Protein 3K6F (pdb70)

B-factor: mean 22.14, std 9.91, range [8.8, 77.38]

Secondary structure (DSSP, 8-state):
--EE---EEEETTPPSSS-EEEEE-EETTPPTT-EEEEEEBTTTBSSTTSEEE-TTT-EEEE-S---TTT-SEEEEEEEEE-TT--EEEEEEEEEEEEE-/---B-PPEEEETT--SS--EEEEE-B-TTPPTT-EEEEEEBTTTBSSTTSEEE-TTT-EEEE-S---TTT-SEEEEEEEEE-TTS-B-S--EEEEEEEE-

Foldseek 3Di:
DAKDADAWEAEAFDDDDDWDWTGFIDTVVDDPQKFKDKDFDCDCHPVHPQKGAGRPTRTITGHDGHDCVVPFKTWMFMFIDGPVRHTDHDRDTHMYGHHD/DAKDWDAWEAEAPDDDDDWDFTTFIDDPPDDVQKFKFKFDDCDCHPVHPQWGAGGPGRTITGGDGHDCVVPFKDWIWMFIAHNVRHTDGDRDIHMYGHDD

Sequence (200 aa):
SGIVVSPILIPENQRQPFPRDVGKVVDSDRPEGSKFRLTGKGVDQDPKGTFRINENTGSVSVTRTLDRETIATYQLYVETTDASGKTLEGPVPLEVIVIDSGIVVSPILIPENQRQPFPRDVGKVVDSDRPEGSKFRLTGKGVDQDPKGTFRINENTGSVSVTRTLDRETIATYQLYVETTDASGKTLEGPVPLEVIVID

Radius of gyration: 16.99 Å; Cα contacts (8 Å, |Δi|>4): 483; chains: 2; bounding box: 33×42×38 Å

CATH classification: 2.60.40.60

GO terms:
  GO:0005886 plasma membrane (C, IDA)
  GO:0009897 external side of plasma membrane (C, IDA)
  GO:0005515 protein binding (F, IPI)
  GO:0042802 identical protein binding (F, IPI)
  GO:0055100 adiponectin binding (F, IDA)
  GO:0005737 cytoplasm (C, EXP)
  GO:0005886 plasma membrane (C, EXP)

InterPro domains:
  IPR002126 Cadherin-like [PF00028] (145-235)
  IPR002126 Cadherin-like [PF00028] (252-353)
  IPR002126 Cadherin-like [PF00028] (368-469)
  IPR002126 Cadherin-like [PF00028] (487-575)
  IPR002126 Cadherin-like [PF00028] (589-680)
  IPR002126 Cadherin-like [PR00205] (186-205)
  IPR002126 Cadherin-like [PR00205] (245-274)
  IPR002126 Cadherin-like [PR00205] (326-338)
  IPR002126 Cadherin-like [PR00205] (342-361)
  IPR002126 Cadherin-like [PR00205] (361-374)
  IPR002126 Cadherin-like [PR00205] (420-446)
  IPR002126 Cadherin-like [PR00205] (567-584)
  IPR002126 Cadherin-like [PS50268] (147-245)
  IPR002126 Cadherin-like [PS50268] (246-363)
  IPR002126 Cadherin-like [PS50268] (364-477)
  IPR002126 Cadherin-like [PS50268] (478-585)
  IPR002126 Cadherin-like [PS50268] (584-695)
  IPR002126 Cadherin-like [SM00112] (160-243)
  IPR002126 Cadherin-like [SM00112] (267-361)
  IPR002126 Cadherin-like [SM00112] (383-476)

Organism: Mus musculus (NCBI:txid10090)

Nearest PDB structures (foldseek):
  3k6f-assembly2_B  TM=1.010E+00  e=7.323E-19  Mus musculus
  3k5r-assembly2_B  TM=9.811E-01  e=6.927E-16  Mus musculus
  3k6i-assembly1_A  TM=9.683E-01  e=6.551E-13  Gallus gallus
  3k5s-assembly1_B  TM=9.746E-01  e=5.871E-13  Gallus gallus
  3k6d-assembly1_A  TM=9.762E-01  e=3.999E-12  Xenopus laevis

Solvent-accessible surface area: 10338 Å² total; per-residue (Å²): 104,16,29,84,52,75,87,7,110,1,75,39,98,24,196,144,89,38,31,95,108,31,23,119,1,78,10,39,121,81,54,156,23,4,37,8,78,12,34,4,103,0,10,45,103,114,39,115,22,0,2,34,12,30,18,24,63,0,19,0,8,0,26,93,69,8,63,87,142,108,55,36,74,4,67,0,80,0,13,0,0,43,61,99,21,129,54,72,43,35,83,46,66,1,61,0,60,0,74,133,104,21,29,96,30,89,85,4,103,1,72,45,89,28,172,43,88,30,68,71,115,30,22,114,1,64,9,91,93,67,69,182,42,6,69,6,115,12,22,6,72,0,26,71,106,92,32,95,11,0,3,29,7,12,40,34,40,0,27,1,3,0,5,64,68,8,59,84,154,107,54,40,74,4,70,0,77,0,5,1,6,39,94,98,47,130,57,77,68,37,73,57,64,1,63,0,58,0,72,132

Structure (mmCIF, N/CA/C/O backbone):
data_3K6F
#
_entry.id   3K6F
#
_cell.length_a   50.355
_cell.length_b   50.355
_cell.length_c   122.460
_cell.angle_alpha   90.000
_cell.angle_beta   90.000
_cell.angle_gamma   120.000
#
_symmetry.space_group_name_H-M   'P 62'
#
loop_
_entity.id
_entity.type
_entity.pdbx_description
1 polymer T-cadherin
2 water water
#
loop_
_atom_site.group_PDB
_atom_site.id
_atom_site.type_symbol
_atom_site.label_atom_id
_atom_site.label_alt_id
_atom_site.label_comp_id
_atom_site.label_asym_id
_atom_site.label_entity_id
_atom_site.label_seq_id
_atom_site.pdbx_PDB_ins_code
_atom_site.Cartn_x
_atom_site.Cartn_y
_atom_site.Cartn_z
_atom_site.occupancy
_atom_site.B_iso_or_equiv
_atom_site.auth_seq_id
_atom_site.auth_comp_id
_atom_site.auth_asym_id
_atom_site.auth_atom_id
_atom_site.pdbx_PDB_model_num
ATOM 1 N N . SER A 1 1 ? 2.671 -34.834 -17.808 1.00 49.56 0 SER A N 1
ATOM 2 C CA . SER A 1 1 ? 1.432 -34.703 -18.569 1.00 44.59 0 SER A CA 1
ATOM 3 C C . SER A 1 1 ? 0.840 -33.293 -18.517 1.00 40.55 0 SER A C 1
ATOM 4 O O . SER A 1 1 ? -0.130 -32.996 -19.214 1.00 39.37 0 SER A O 1
ATOM 7 N N . GLY A 1 2 ? 1.393 -32.448 -17.653 1.00 28.63 1 GLY A N 1
ATOM 8 C CA . GLY A 1 2 ? 1.261 -31.016 -17.832 1.00 25.32 1 GLY A CA 1
ATOM 9 C C . GLY A 1 2 ? 0.134 -30.252 -17.171 1.00 20.19 1 GLY A C 1
ATOM 10 O O . GLY A 1 2 ? -0.852 -30.805 -16.676 1.00 19.11 1 GLY A O 1
ATOM 11 N N . ILE A 1 3 ? 0.293 -28.940 -17.187 1.00 12.50 2 ILE A N 1
ATOM 12 C CA . ILE A 1 3 ? -0.612 -28.056 -16.481 1.00 13.72 2 ILE A CA 1
ATOM 13 C C . ILE A 1 3 ? -1.839 -27.815 -17.322 1.00 17.43 2 ILE A C 1
ATOM 14 O O . ILE A 1 3 ? -1.729 -27.565 -18.520 1.00 17.21 2 ILE A O 1
ATOM 19 N N . VAL A 1 4 ? -3.006 -27.907 -16.696 1.00 15.59 3 VAL A N 1
ATOM 20 C CA . VAL A 1 4 ? -4.252 -27.626 -17.381 1.00 20.01 3 VAL A CA 1
ATOM 21 C C . VAL A 1 4 ? -4.881 -26.419 -16.720 1.00 17.94 3 VAL A C 1
ATOM 22 O O . VAL A 1 4 ? -5.070 -26.402 -15.493 1.00 14.61 3 VAL A O 1
ATOM 26 N N . VAL A 1 5 ? -5.216 -25.415 -17.523 1.00 15.13 4 VAL A N 1
ATOM 27 C CA . VAL A 1 5 ? -5.873 -24.233 -16.987 1.00 12.37 4 VAL A CA 1
ATOM 28 C C . VAL A 1 5 ? -7.133 -23.911 -17.776 1.00 15.92 4 VAL A C 1
ATOM 29 O O . VAL A 1 5 ? -7.254 -24.289 -18.934 1.00 14.80 4 VAL A O 1
ATOM 33 N N . SER A 1 6 ? -8.080 -23.247 -17.121 1.00 10.19 5 SER A N 1
ATOM 34 C CA . SER A 1 6 ? -9.245 -22.684 -17.789 1.00 12.05 5 SER A CA 1
ATOM 35 C C . SER A 1 6 ? -9.334 -21.236 -17.323 1.00 12.84 5 SER A C 1
ATOM 36 O O . SER A 1 6 ? -8.924 -20.932 -16.190 1.00 15.77 5 SER A O 1
ATOM 39 N N . PRO A 1 7 ? -9.848 -20.324 -18.173 1.00 14.44 6 PRO A N 1
ATOM 40 C CA . PRO A 1 7 ? -9.900 -18.915 -17.771 1.00 9.52 6 PRO A CA 1
ATOM 41 C C . PRO A 1 7 ? -10.723 -18.695 -16.497 1.00 10.96 6 PRO A C 1
ATOM 42 O O . PRO A 1 7 ? -11.720 -19.391 -16.258 1.00 13.71 6 PRO A O 1
ATOM 46 N N . ILE A 1 8 ? -10.288 -17.728 -15.697 1.00 10.30 7 ILE A N 1
ATOM 47 C CA . ILE A 1 8 ? -10.892 -17.531 -14.364 1.00 9.21 7 ILE A CA 1
ATOM 48 C C . ILE A 1 8 ? -11.733 -16.268 -14.405 1.00 14.05 7 ILE A C 1
ATOM 49 O O . ILE A 1 8 ? -11.292 -15.246 -14.927 1.00 17.17 7 ILE A O 1
ATOM 54 N N . LEU A 1 9 ? -12.935 -16.341 -13.838 1.00 13.44 8 LEU A N 1
ATOM 55 C CA . LEU A 1 9 ? -13.873 -15.227 -13.857 1.00 15.10 8 LEU A CA 1
ATOM 56 C C . LEU A 1 9 ? -14.055 -14.714 -12.464 1.00 14.44 8 LEU A C 1
ATOM 57 O O . LEU A 1 9 ? -14.307 -15.505 -11.556 1.00 15.93 8 LEU A O 1
ATOM 62 N N . ILE A 1 10 ? -13.954 -13.398 -12.294 1.00 12.84 9 ILE A N 1
ATOM 63 C CA . ILE A 1 10 ? -14.119 -12.794 -10.978 1.00 9.52 9 ILE A CA 1
ATOM 64 C C . ILE A 1 10 ? -15.109 -11.642 -11.053 1.00 12.72 9 ILE A C 1
ATOM 65 O O . ILE A 1 10 ? -14.933 -10.732 -11.858 1.00 14.71 9 ILE A O 1
ATOM 70 N N . PRO A 1 11 ? -16.146 -11.664 -10.204 1.00 16.61 10 PRO A N 1
ATOM 71 C CA . PRO A 1 11 ? -17.052 -10.519 -10.241 1.00 12.65 10 PRO A CA 1
ATOM 72 C C . PRO A 1 11 ? -16.392 -9.283 -9.645 1.00 15.21 10 PRO A C 1
ATOM 73 O O . PRO A 1 11 ? -15.644 -9.369 -8.674 1.00 15.03 10 PRO A O 1
ATOM 77 N N . GLU A 1 12 ? -16.648 -8.122 -10.229 1.00 15.68 11 GLU A N 1
ATOM 78 C CA . GLU A 1 12 ? -16.039 -6.929 -9.684 1.00 17.92 11 GLU A CA 1
ATOM 79 C C . GLU A 1 12 ? -16.737 -6.593 -8.360 1.00 17.64 11 GLU A C 1
ATOM 80 O O . GLU A 1 12 ? -17.851 -7.065 -8.090 1.00 15.40 11 GLU A O 1
ATOM 86 N N . ASN A 1 13 ? -16.061 -5.822 -7.517 1.00 18.55 12 ASN A N 1
ATOM 87 C CA . ASN A 1 13 ? -16.656 -5.374 -6.255 1.00 18.20 12 ASN A CA 1
ATOM 88 C C . ASN A 1 13 ? -17.028 -6.504 -5.275 1.00 20.36 12 ASN A C 1
ATOM 89 O O . ASN A 1 13 ? -17.988 -6.397 -4.496 1.00 16.55 12 ASN A O 1
ATOM 94 N N . GLN A 1 14 ? -16.257 -7.581 -5.276 1.00 13.90 13 GLN A N 1
ATOM 95 C CA . GLN A 1 14 ? -16.460 -8.584 -4.245 1.00 17.33 13 GLN A CA 1
ATOM 96 C C . GLN A 1 14 ? -16.338 -7.963 -2.858 1.00 15.23 13 GLN A C 1
ATOM 97 O O . GLN A 1 14 ? -15.532 -7.038 -2.643 1.00 16.00 13 GLN A O 1
ATOM 103 N N . ARG A 1 15 ? -17.137 -8.494 -1.924 1.00 14.57 14 ARG A N 1
ATOM 104 C CA . ARG A 1 15 ? -17.044 -8.149 -0.503 1.00 16.88 14 ARG A CA 1
ATOM 105 C C . ARG A 1 15 ? -15.968 -8.922 0.257 1.00 16.42 14 ARG A C 1
ATOM 106 O O . ARG A 1 15 ? -15.643 -10.053 -0.094 1.00 20.48 14 ARG A O 1
ATOM 114 N N . GLN A 1 16 ? -15.442 -8.307 1.319 1.00 13.68 15 GLN A N 1
ATOM 115 C CA . GLN A 1 16 ? -14.563 -8.975 2.285 1.00 14.53 15 GLN A CA 1
ATOM 116 C C . GLN A 1 16 ? -15.371 -9.997 3.057 1.00 18.50 15 GLN A C 1
ATOM 117 O O . GLN A 1 16 ? -16.600 -9.984 3.007 1.00 17.67 15 GLN A O 1
ATOM 123 N N . PRO A 1 17 ? -14.696 -10.868 3.816 1.00 17.81 16 PRO A N 1
ATOM 124 C CA . PRO A 1 17 ? -13.244 -10.972 4.017 1.00 16.91 16 PRO A CA 1
ATOM 125 C C . PRO A 1 17 ? -12.524 -11.486 2.790 1.00 17.85 16 PRO A C 1
ATOM 126 O O . PRO A 1 17 ? -13.084 -12.270 2.040 1.00 15.05 16 PRO A O 1
ATOM 130 N N . PHE A 1 18 ? -11.266 -11.094 2.642 1.00 16.14 17 PHE A N 1
ATOM 131 C CA . PHE A 1 18 ? -10.379 -11.693 1.668 1.00 14.88 17 PHE A CA 1
ATOM 132 C C . PHE A 1 18 ? -9.295 -12.436 2.440 1.00 14.44 17 PHE A C 1
ATOM 133 O O . PHE A 1 18 ? -9.064 -12.152 3.620 1.00 18.49 17 PHE A O 1
ATOM 141 N N . PRO A 1 19 ? -8.622 -13.380 1.789 1.00 13.24 18 PRO A N 1
ATOM 142 C CA . PRO A 1 19 ? -8.717 -13.752 0.368 1.00 10.27 18 PRO A CA 1
ATOM 143 C C . PRO A 1 19 ? -9.964 -14.577 0.071 1.00 14.30 18 PRO A C 1
ATOM 144 O O . PRO A 1 19 ? -10.640 -15.065 0.993 1.00 15.11 18 PRO A O 1
ATOM 148 N N . ARG A 1 20 ? -10.266 -14.722 -1.217 1.00 15.83 19 ARG A N 1
ATOM 149 C CA . ARG A 1 20 ? -11.364 -15.559 -1.675 1.00 14.03 19 ARG A CA 1
ATOM 150 C C . ARG A 1 20 ? -10.893 -16.371 -2.864 1.00 13.44 19 ARG A C 1
ATOM 151 O O . ARG A 1 20 ? -10.186 -15.865 -3.740 1.00 12.51 19 ARG A O 1
ATOM 159 N N . ASP A 1 21 ? -11.278 -17.638 -2.879 1.00 13.30 20 ASP A N 1
ATOM 160 C CA . ASP A 1 21 ? -10.864 -18.555 -3.930 1.00 12.01 20 ASP A CA 1
ATOM 161 C C . ASP A 1 21 ? -11.679 -18.255 -5.179 1.00 16.54 20 ASP A C 1
ATOM 162 O O . ASP A 1 21 ? -12.880 -18.035 -5.083 1.00 16.40 20 ASP A O 1
ATOM 167 N N . VAL A 1 22 ? -11.046 -18.242 -6.345 1.00 14.75 21 VAL A N 1
ATOM 168 C CA . VAL A 1 22 ? -11.803 -17.929 -7.570 1.00 13.86 21 VAL A CA 1
ATOM 169 C C . VAL A 1 22 ? -11.604 -18.925 -8.710 1.00 14.86 21 VAL A C 1
ATOM 170 O O . VAL A 1 22 ? -12.374 -18.928 -9.678 1.00 14.26 21 VAL A O 1
ATOM 174 N N . GLY A 1 23 ? -10.594 -19.784 -8.611 1.00 15.56 22 GLY A N 1
ATOM 175 C CA . GLY A 1 23 ? -10.339 -20.710 -9.705 1.00 17.15 22 GLY A CA 1
ATOM 176 C C . GLY A 1 23 ? -9.366 -21.790 -9.288 1.00 19.47 22 GLY A C 1
ATOM 177 O O . GLY A 1 23 ? -8.910 -21.815 -8.157 1.00 16.96 22 GLY A O 1
ATOM 178 N N . LYS A 1 24 ? -9.050 -22.700 -10.191 1.00 11.79 23 LYS A N 1
ATOM 179 C CA . LYS A 1 24 ? -8.156 -23.797 -9.815 1.00 11.26 23 LYS A CA 1
ATOM 180 C C . LYS A 1 24 ? -7.348 -24.172 -11.053 1.00 10.58 23 LYS A C 1
ATOM 181 O O . LYS A 1 24 ? -7.893 -24.267 -12.160 1.00 15.79 23 LYS A O 1
ATOM 187 N N . VAL A 1 25 ? -6.056 -24.333 -10.861 1.00 14.50 24 VAL A N 1
ATOM 188 C CA . VAL A 1 25 ? -5.188 -24.909 -11.874 1.00 15.41 24 VAL A CA 1
ATOM 189 C C . VAL A 1 25 ? -4.989 -26.380 -11.521 1.00 17.84 24 VAL A C 1
ATOM 190 O O . VAL A 1 25 ? -4.986 -26.731 -10.344 1.00 16.81 24 VAL A O 1
ATOM 194 N N . VAL A 1 26 ? -4.844 -27.237 -12.526 1.00 14.65 25 VAL A N 1
ATOM 195 C CA . VAL A 1 26 ? -4.628 -28.662 -12.289 1.00 13.78 25 VAL A CA 1
ATOM 196 C C . VAL A 1 26 ? -3.388 -29.129 -13.038 1.00 16.24 25 VAL A C 1
ATOM 197 O O . VAL A 1 26 ? -3.091 -28.639 -14.124 1.00 18.31 25 VAL A O 1
ATOM 201 N N . ASP A 1 27 ? -2.632 -30.024 -12.418 1.00 14.68 26 ASP A N 1
ATOM 202 C CA . ASP A 1 27 ? -1.471 -30.607 -13.067 1.00 13.02 26 ASP A CA 1
ATOM 203 C C . ASP A 1 27 ? -1.810 -32.051 -13.380 1.00 14.86 26 ASP A C 1
ATOM 204 O O . ASP A 1 27 ? -1.973 -32.873 -12.456 1.00 17.78 26 ASP A O 1
ATOM 209 N N . SER A 1 28 ? -1.953 -32.351 -14.676 1.00 14.06 27 SER A N 1
ATOM 210 C CA . SER A 1 28 ? -2.250 -33.705 -15.113 1.00 14.07 27 SER A CA 1
ATOM 211 C C . SER A 1 28 ? -1.049 -34.595 -14.791 1.00 17.49 27 SER A C 1
ATOM 212 O O . SER A 1 28 ? 0.103 -34.216 -15.051 1.00 16.49 27 SER A O 1
ATOM 215 N N . ASP A 1 29 ? -1.305 -35.770 -14.223 1.00 17.64 28 ASP A N 1
ATOM 216 C CA . ASP A 1 29 ? -0.223 -36.725 -13.926 1.00 20.52 28 ASP A CA 1
ATOM 217 C C . ASP A 1 29 ? 0.847 -36.035 -13.078 1.00 21.76 28 ASP A C 1
ATOM 218 O O . ASP A 1 29 ? 2.043 -36.129 -13.317 1.00 21.66 28 ASP A O 1
ATOM 223 N N . ARG A 1 30 ? 0.390 -35.342 -12.056 1.00 21.41 29 ARG A N 1
ATOM 224 C CA . ARG A 1 30 ? 1.279 -34.529 -11.240 1.00 15.27 29 ARG A CA 1
ATOM 225 C C . ARG A 1 30 ? 2.401 -35.321 -10.547 1.00 16.74 29 ARG A C 1
ATOM 226 O O . ARG A 1 30 ? 2.157 -36.335 -9.916 1.00 23.53 29 ARG A O 1
ATOM 234 N N . PRO A 1 31 ? 3.637 -34.846 -10.673 1.00 23.72 30 PRO A N 1
ATOM 235 C CA . PRO A 1 31 ? 4.757 -35.501 -9.984 1.00 31.41 30 PRO A CA 1
ATOM 236 C C . PRO A 1 31 ? 4.638 -35.392 -8.469 1.00 34.49 30 PRO A C 1
ATOM 237 O O . PRO A 1 31 ? 4.193 -34.374 -7.954 1.00 22.49 30 PRO A O 1
ATOM 241 N N . GLU A 1 32 ? 5.042 -36.437 -7.757 1.00 39.53 31 GLU A N 1
ATOM 242 C CA . GLU A 1 32 ? 5.107 -36.365 -6.307 1.00 36.84 31 GLU A CA 1
ATOM 243 C C . GLU A 1 32 ? 6.110 -35.274 -5.955 1.00 24.42 31 GLU A C 1
ATOM 244 O O . GLU A 1 32 ? 7.126 -35.116 -6.628 1.00 27.62 31 GLU A O 1
ATOM 250 N N . GLY A 1 33 ? 5.796 -34.484 -4.940 1.00 21.11 32 GLY A N 1
ATOM 251 C CA . GLY A 1 33 ? 6.715 -33.455 -4.477 1.00 20.78 32 GLY A CA 1
ATOM 252 C C . GLY A 1 33 ? 6.548 -32.117 -5.168 1.00 21.97 32 GLY A C 1
ATOM 253 O O . GLY A 1 33 ? 7.181 -31.127 -4.795 1.00 31.16 32 GLY A O 1
ATOM 254 N N . SER A 1 34 ? 5.690 -32.099 -6.181 1.00 17.25 33 SER A N 1
ATOM 255 C CA . SER A 1 34 ? 5.436 -30.937 -7.020 1.00 25.22 33 SER A CA 1
ATOM 256 C C . SER A 1 34 ? 4.704 -29.847 -6.240 1.00 25.04 33 SER A C 1
ATOM 257 O O . SER A 1 34 ? 3.868 -30.155 -5.395 1.00 21.06 33 SER A O 1
ATOM 260 N N . LYS A 1 35 ? 5.024 -28.580 -6.512 1.00 20.49 34 LYS A N 1
ATOM 261 C CA . LYS A 1 35 ? 4.248 -27.465 -5.970 1.00 12.05 34 LYS A CA 1
ATOM 262 C C . LYS A 1 35 ? 3.984 -26.388 -7.022 1.00 15.87 34 LYS A C 1
ATOM 263 O O . LYS A 1 35 ? 4.720 -26.261 -8.002 1.00 20.68 34 LYS A O 1
ATOM 269 N N . PHE A 1 36 ? 2.928 -25.614 -6.812 1.00 12.69 35 PHE A N 1
ATOM 270 C CA . PHE A 1 36 ? 2.549 -24.560 -7.740 1.00 13.96 35 PHE A CA 1
ATOM 271 C C . PHE A 1 36 ? 3.180 -23.221 -7.390 1.00 20.95 35 PHE A C 1
ATOM 272 O O . PHE A 1 36 ? 3.266 -22.849 -6.205 1.00 16.23 35 PHE A O 1
ATOM 280 N N . ARG A 1 37 ? 3.571 -22.483 -8.433 1.00 13.99 36 ARG A N 1
ATOM 281 C CA . ARG A 1 37 ? 4.039 -21.101 -8.291 1.00 11.23 36 ARG A CA 1
ATOM 282 C C . ARG A 1 37 ? 3.325 -20.185 -9.266 1.00 13.30 36 ARG A C 1
ATOM 283 O O . ARG A 1 37 ? 3.175 -20.508 -10.449 1.00 13.31 36 ARG A O 1
ATOM 291 N N . LEU A 1 38 ? 2.874 -19.044 -8.767 1.00 11.91 37 LEU A N 1
ATOM 292 C CA . LEU A 1 38 ? 2.187 -18.078 -9.619 1.00 11.64 37 LEU A CA 1
ATOM 293 C C . LEU A 1 38 ? 3.024 -16.800 -9.766 1.00 13.88 37 LEU A C 1
ATOM 294 O O . LEU A 1 38 ? 3.650 -16.325 -8.800 1.00 14.97 37 LEU A O 1
ATOM 299 N N . THR A 1 39 ? 3.066 -16.243 -10.977 1.00 12.75 38 THR A N 1
ATOM 300 C CA . THR A 1 39 ? 3.766 -14.986 -11.209 1.00 18.50 38 THR A CA 1
ATOM 301 C C . THR A 1 39 ? 2.977 -14.093 -12.171 1.00 19.52 38 THR A C 1
ATOM 302 O O . THR A 1 39 ? 1.960 -14.507 -12.760 1.00 17.76 38 THR A O 1
ATOM 306 N N . GLY A 1 40 ? 3.431 -12.857 -12.322 1.00 17.26 39 GLY A N 1
ATOM 307 C CA . GLY A 1 40 ? 2.797 -11.982 -13.292 1.00 17.92 39 GLY A CA 1
ATOM 308 C C . GLY A 1 40 ? 2.284 -10.663 -12.771 1.00 20.31 39 GLY A C 1
ATOM 309 O O . GLY A 1 40 ? 2.402 -10.346 -11.574 1.00 18.73 39 GLY A O 1
ATOM 310 N N . LYS A 1 41 ? 1.730 -9.873 -13.690 1.00 16.99 40 LYS A N 1
ATOM 311 C CA . LYS A 1 41 ? 1.157 -8.587 -13.334 1.00 20.20 40 LYS A CA 1
ATOM 312 C C . LYS A 1 41 ? -0.054 -8.872 -12.480 1.00 16.81 40 LYS A C 1
ATOM 313 O O . LYS A 1 41 ? -0.990 -9.521 -12.934 1.00 20.63 40 LYS A O 1
ATOM 319 N N . GLY A 1 42 ? -0.008 -8.428 -11.227 1.00 18.31 41 GLY A N 1
ATOM 320 C CA . GLY A 1 42 ? -1.061 -8.718 -10.271 1.00 14.29 41 GLY A CA 1
AT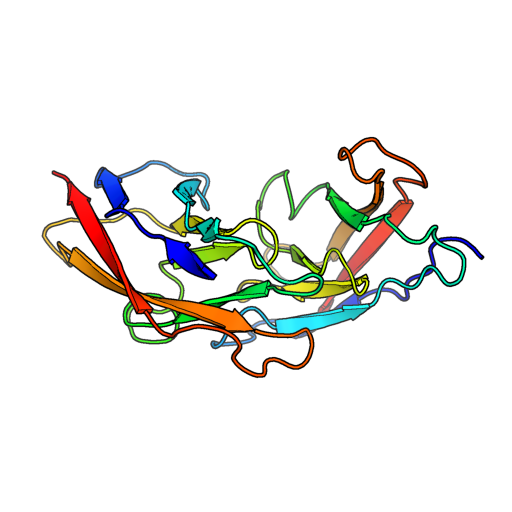OM 321 C C . GLY A 1 42 ? -0.586 -9.662 -9.169 1.00 13.69 41 GLY A C 1
ATOM 322 O O . GLY A 1 42 ? -1.308 -9.904 -8.219 1.00 17.68 41 GLY A O 1
ATOM 323 N N . VAL A 1 43 ? 0.610 -10.222 -9.340 1.00 12.71 42 VAL A N 1
ATOM 324 C CA . VAL A 1 43 ? 1.224 -11.091 -8.339 1.00 16.55 42 VAL A CA 1
ATOM 325 C C . VAL A 1 43 ? 2.533 -10.464 -7.891 1.00 18.77 42 VAL A C 1
ATOM 326 O O . VAL A 1 43 ? 2.559 -9.731 -6.908 1.00 17.93 42 VAL A O 1
ATOM 330 N N . ASP A 1 44 ? 3.621 -10.725 -8.615 1.00 19.52 43 ASP A N 1
ATOM 331 C CA . ASP A 1 44 ? 4.904 -10.142 -8.233 1.00 20.95 43 ASP A CA 1
ATOM 332 C C . ASP A 1 44 ? 5.211 -8.849 -8.985 1.00 22.04 43 ASP A C 1
ATOM 333 O O . ASP A 1 44 ? 6.211 -8.183 -8.709 1.00 24.25 43 ASP A O 1
ATOM 338 N N . GLN A 1 45 ? 4.348 -8.498 -9.932 1.00 20.97 44 GLN A N 1
ATOM 339 C CA . GLN A 1 45 ? 4.468 -7.225 -10.642 1.00 20.71 44 GLN A CA 1
ATOM 340 C C . GLN A 1 45 ? 3.211 -6.395 -10.428 1.00 22.98 44 GLN A C 1
ATOM 341 O O . GLN A 1 45 ? 2.128 -6.946 -10.216 1.00 23.59 44 GLN A O 1
ATOM 347 N N . ASP A 1 46 ? 3.347 -5.071 -10.470 1.00 21.15 45 ASP A N 1
ATOM 348 C CA . ASP A 1 46 ? 2.211 -4.197 -10.182 1.00 25.62 45 ASP A CA 1
ATOM 349 C C . ASP A 1 46 ? 0.973 -4.631 -10.987 1.00 24.31 45 ASP A C 1
ATOM 350 O O . ASP A 1 46 ? 1.098 -4.989 -12.155 1.00 22.56 45 ASP A O 1
ATOM 355 N N . PRO A 1 47 ? -0.217 -4.637 -10.350 1.00 24.68 46 PRO A N 1
ATOM 356 C CA . PRO A 1 47 ? -0.421 -4.308 -8.935 1.00 19.81 46 PRO A CA 1
ATOM 357 C C . PRO A 1 47 ? -0.087 -5.525 -8.068 1.00 24.34 46 PRO A C 1
ATOM 358 O O . PRO A 1 47 ? -0.775 -6.541 -8.161 1.00 21.36 46 PRO A O 1
ATOM 362 N N . LYS A 1 48 ? 0.951 -5.434 -7.247 1.00 17.79 47 LYS A N 1
ATOM 363 C CA . LYS A 1 48 ? 1.475 -6.626 -6.592 1.00 14.63 47 LYS A CA 1
ATOM 364 C C . LYS A 1 48 ? 0.504 -7.204 -5.565 1.00 15.17 47 LYS A C 1
ATOM 365 O O . LYS A 1 48 ? -0.250 -6.465 -4.934 1.00 15.69 47 LYS A O 1
ATOM 371 N N . GLY A 1 49 ? 0.559 -8.529 -5.407 1.00 16.23 48 GLY A N 1
ATOM 372 C CA . GLY A 1 49 ? -0.148 -9.237 -4.351 1.00 16.87 48 GLY A CA 1
ATOM 373 C C . GLY A 1 49 ? -1.660 -9.274 -4.535 1.00 14.29 48 GLY A C 1
ATOM 374 O O . GLY A 1 49 ? -2.402 -9.533 -3.576 1.00 17.05 48 GLY A O 1
ATOM 375 N N . THR A 1 50 ? -2.128 -9.017 -5.758 1.00 14.56 49 THR A N 1
ATOM 376 C CA . THR A 1 50 ? -3.575 -9.075 -6.032 1.00 12.16 49 THR A CA 1
ATOM 377 C C . THR A 1 50 ? -4.071 -10.524 -6.063 1.00 9.98 49 THR A C 1
ATOM 378 O O . THR A 1 50 ? -5.184 -10.820 -5.617 1.00 14.26 49 THR A O 1
ATOM 382 N N . PHE A 1 51 ? -3.239 -11.430 -6.582 1.00 10.91 50 PHE A N 1
ATOM 383 C CA . PHE A 1 51 ? -3.600 -12.841 -6.706 1.00 9.76 50 PHE A CA 1
ATOM 384 C C . PHE A 1 51 ? -2.573 -13.743 -5.994 1.00 11.81 50 PHE A C 1
ATOM 385 O O . PHE A 1 51 ? -1.401 -13.387 -5.849 1.00 14.97 50 PHE A O 1
ATOM 393 N N . ARG A 1 52 ? -3.026 -14.916 -5.564 1.00 16.34 51 ARG A N 1
ATOM 394 C CA . ARG A 1 52 ? -2.124 -15.935 -5.025 1.00 12.41 51 ARG A CA 1
ATOM 395 C C . ARG A 1 52 ? -2.546 -17.301 -5.529 1.00 12.94 51 ARG A C 1
ATOM 396 O O . ARG A 1 52 ? -3.693 -17.492 -5.958 1.00 13.90 51 ARG A O 1
ATOM 404 N N . ILE A 1 53 ? -1.625 -18.252 -5.457 1.00 12.76 52 ILE A N 1
ATOM 405 C CA . ILE A 1 53 ? -1.957 -19.647 -5.691 1.00 13.11 52 ILE A CA 1
ATOM 406 C C . ILE A 1 53 ? -1.528 -20.453 -4.474 1.00 12.45 52 ILE A C 1
ATOM 407 O O . ILE A 1 53 ? -0.536 -20.134 -3.827 1.00 15.93 52 ILE A O 1
ATOM 412 N N . ASN A 1 54 ? -2.306 -21.480 -4.144 1.00 11.23 53 ASN A N 1
ATOM 413 C CA . ASN A 1 54 ? -1.979 -22.375 -3.038 1.00 14.56 53 ASN A CA 1
ATOM 414 C C . ASN A 1 54 ? -0.948 -23.378 -3.552 1.00 12.62 53 ASN A C 1
ATOM 415 O O . ASN A 1 54 ? -1.227 -24.133 -4.467 1.00 10.79 53 ASN A O 1
ATOM 420 N N . GLU A 1 55 ? 0.256 -23.366 -2.981 1.00 13.49 54 GLU A N 1
ATOM 421 C CA . GLU A 1 55 ? 1.336 -24.200 -3.491 1.00 11.94 54 GLU A CA 1
ATOM 422 C C . GLU A 1 55 ? 0.967 -25.672 -3.518 1.00 14.20 54 GLU A C 1
ATOM 423 O O . GLU A 1 55 ? 1.468 -26.421 -4.353 1.00 14.04 54 GLU A O 1
ATOM 429 N N . ASN A 1 56 ? 0.111 -26.101 -2.590 1.00 12.40 55 ASN A N 1
ATOM 430 C CA . ASN A 1 56 ? -0.317 -27.508 -2.548 1.00 13.36 55 ASN A CA 1
ATOM 431 C C . ASN A 1 56 ? -1.432 -27.849 -3.534 1.00 13.52 55 ASN A C 1
ATOM 432 O O . ASN A 1 56 ? -1.381 -28.875 -4.204 1.00 14.49 55 ASN A O 1
ATOM 437 N N . THR A 1 57 ? -2.463 -27.014 -3.561 1.00 12.43 56 THR A N 1
ATOM 438 C CA . THR A 1 57 ? -3.716 -27.401 -4.215 1.00 16.36 56 THR A CA 1
ATOM 439 C C . THR A 1 57 ? -3.963 -26.813 -5.597 1.00 17.17 56 THR A C 1
ATOM 440 O O . THR A 1 57 ? -4.901 -27.230 -6.263 1.00 11.66 56 THR A O 1
ATOM 444 N N . GLY A 1 58 ? -3.171 -25.821 -5.990 1.00 10.62 57 GLY A N 1
ATOM 445 C CA . GLY A 1 58 ? -3.411 -25.102 -7.246 1.00 13.04 57 GLY A CA 1
ATOM 446 C C . GLY A 1 58 ? -4.615 -24.163 -7.245 1.00 12.21 57 GLY A C 1
ATOM 447 O O . GLY A 1 58 ? -4.994 -23.596 -8.288 1.00 12.31 57 GLY A O 1
ATOM 448 N N . SER A 1 59 ? -5.251 -24.006 -6.083 1.00 11.65 58 SER A N 1
ATOM 449 C CA . SER A 1 59 ? -6.392 -23.101 -5.991 1.00 10.78 58 SER A CA 1
ATOM 450 C C . SER A 1 59 ? -5.877 -21.666 -6.046 1.00 11.65 58 SER A C 1
ATOM 451 O O . SER A 1 59 ? -4.934 -21.314 -5.330 1.00 14.64 58 SER A O 1
ATOM 454 N N . VAL A 1 60 ? -6.495 -20.850 -6.893 1.00 10.07 59 VAL A N 1
ATOM 455 C CA . VAL A 1 60 ? -6.067 -19.467 -7.114 1.00 9.30 59 VAL A CA 1
ATOM 456 C C . VAL A 1 60 ? -7.031 -18.556 -6.381 1.00 11.77 59 VAL A C 1
ATOM 457 O O . VAL A 1 60 ? -8.239 -18.775 -6.414 1.00 15.24 59 VAL A O 1
ATOM 461 N N . SER A 1 61 ? -6.486 -17.569 -5.665 1.00 14.50 60 SER A N 1
ATOM 462 C CA . SER A 1 61 ? -7.317 -16.652 -4.905 1.00 12.18 60 SER A CA 1
ATOM 463 C C . SER A 1 61 ? -7.025 -15.190 -5.185 1.00 14.04 60 SER A C 1
ATOM 464 O O . SER A 1 61 ? -5.966 -14.852 -5.698 1.00 16.45 60 SER A O 1
ATOM 467 N N . VAL A 1 62 ? -7.984 -14.341 -4.816 1.00 11.04 61 VAL A N 1
ATOM 468 C CA . VAL A 1 62 ? -7.870 -12.886 -4.966 1.00 13.83 61 VAL A CA 1
ATOM 469 C C . VAL A 1 62 ? -7.880 -12.254 -3.559 1.00 12.75 61 VAL A C 1
ATOM 470 O O . VAL A 1 62 ? -8.502 -12.783 -2.627 1.00 13.91 61 VAL A O 1
ATOM 474 N N . THR A 1 63 ? -7.164 -11.150 -3.384 1.00 12.56 62 THR A N 1
ATOM 475 C CA . THR A 1 63 ? -6.878 -10.639 -2.045 1.00 12.93 62 THR A CA 1
ATOM 476 C C . THR A 1 63 ? -7.565 -9.325 -1.742 1.00 13.82 62 THR A C 1
ATOM 477 O O . THR A 1 63 ? -7.409 -8.778 -0.638 1.00 14.33 62 THR A O 1
ATOM 481 N N . ARG A 1 64 ? -8.301 -8.804 -2.719 1.00 15.75 63 ARG A N 1
ATOM 482 C CA . ARG A 1 64 ? -8.921 -7.492 -2.567 1.00 15.52 63 ARG A CA 1
ATOM 483 C C . ARG A 1 64 ? -10.038 -7.328 -3.576 1.00 14.29 63 ARG A C 1
ATOM 484 O O . ARG A 1 64 ? -10.171 -8.107 -4.516 1.00 13.77 63 ARG A O 1
ATOM 492 N N . THR A 1 65 ? -10.816 -6.279 -3.405 1.00 14.31 64 THR A N 1
ATOM 493 C CA . THR A 1 65 ? -11.953 -6.053 -4.279 1.00 15.73 64 THR A CA 1
ATOM 494 C C . THR A 1 65 ? -11.417 -5.461 -5.588 1.00 15.43 64 THR A C 1
ATOM 495 O O . THR A 1 65 ? -10.439 -4.732 -5.557 1.00 19.66 64 THR A O 1
ATOM 499 N N . LEU A 1 66 ? -12.000 -5.841 -6.733 1.00 14.28 65 LEU A N 1
ATOM 500 C CA . LEU A 1 66 ? -11.516 -5.392 -8.043 1.00 14.23 65 LEU A CA 1
ATOM 501 C C . LEU A 1 66 ? -12.548 -4.566 -8.813 1.00 17.69 65 LEU A C 1
ATOM 502 O O . LEU A 1 66 ? -13.746 -4.657 -8.560 1.00 16.96 65 LEU A O 1
ATOM 507 N N . ASP A 1 67 ? -12.047 -3.759 -9.745 1.00 14.70 66 ASP A N 1
ATOM 508 C CA . ASP A 1 67 ? -12.867 -2.894 -10.596 1.00 16.12 66 ASP A CA 1
ATOM 509 C C . ASP A 1 67 ? -12.475 -3.164 -12.037 1.00 17.21 66 ASP A C 1
ATOM 510 O O . ASP A 1 67 ? -11.326 -2.960 -12.426 1.00 19.99 66 ASP A O 1
ATOM 515 N N . ARG A 1 68 ? -13.430 -3.618 -12.833 1.00 15.84 67 ARG A N 1
ATOM 516 C CA . ARG A 1 68 ?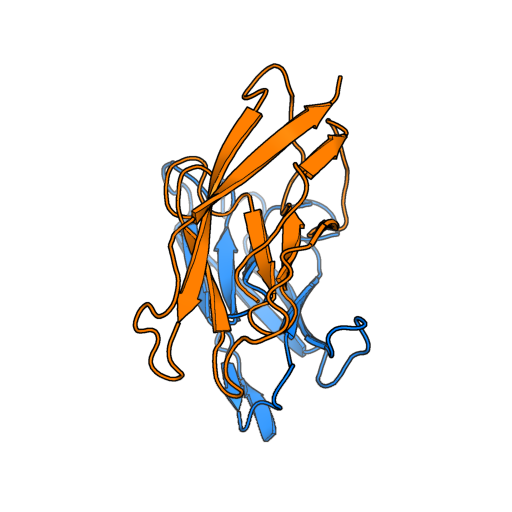 -13.158 -3.886 -14.236 1.00 17.61 67 ARG A CA 1
ATOM 517 C C . ARG A 1 68 ? -12.629 -2.640 -14.952 1.00 18.97 67 ARG A C 1
ATOM 518 O O . ARG A 1 68 ? -11.819 -2.747 -15.870 1.00 16.77 67 ARG A O 1
ATOM 526 N N . GLU A 1 69 ? -13.103 -1.463 -14.557 1.00 16.16 68 GLU A N 1
ATOM 527 C CA . GLU A 1 69 ? -12.654 -0.241 -15.219 1.00 25.05 68 GLU A CA 1
ATOM 528 C C . GLU A 1 69 ? -11.208 0.128 -14.894 1.00 19.79 68 GLU A C 1
ATOM 529 O O . GLU A 1 69 ? -10.617 0.980 -15.557 1.00 21.87 68 GLU A O 1
ATOM 535 N N . THR A 1 70 ? -10.637 -0.472 -13.853 1.00 17.58 69 THR A N 1
ATOM 536 C CA . THR A 1 70 ? -9.226 -0.222 -13.558 1.00 19.64 69 THR A CA 1
ATOM 537 C C . THR A 1 70 ? -8.363 -1.159 -14.384 1.00 24.81 69 THR A C 1
ATOM 538 O O . THR A 1 70 ? -7.530 -0.724 -15.176 1.00 22.80 69 THR A O 1
ATOM 542 N N . ILE A 1 71 ? -8.565 -2.457 -14.178 1.00 22.76 70 ILE A N 1
ATOM 543 C CA . ILE A 1 71 ? -7.972 -3.476 -15.032 1.00 18.26 70 ILE A CA 1
ATOM 544 C C . ILE A 1 71 ? -9.026 -4.549 -15.274 1.00 17.66 70 ILE A C 1
ATOM 545 O O . ILE A 1 71 ? -9.593 -5.101 -14.326 1.00 20.24 70 ILE A O 1
ATOM 550 N N . ALA A 1 72 ? -9.267 -4.858 -16.541 1.00 18.42 71 ALA A N 1
ATOM 551 C CA . ALA A 1 72 ? -10.356 -5.754 -16.900 1.00 15.70 71 ALA A CA 1
ATOM 552 C C . ALA A 1 72 ? -9.895 -7.195 -17.052 1.00 16.22 71 ALA A C 1
ATOM 553 O O . ALA A 1 72 ? -10.692 -8.116 -16.933 1.00 16.60 71 ALA A O 1
ATOM 555 N N . THR A 1 73 ? -8.614 -7.392 -17.342 1.00 13.60 72 THR A N 1
ATOM 556 C CA . THR A 1 73 ? -8.109 -8.753 -17.505 1.00 14.57 72 THR A CA 1
ATOM 557 C C . THR A 1 73 ? -6.642 -8.828 -17.090 1.00 13.22 72 THR A C 1
ATOM 558 O O . THR A 1 73 ? -5.882 -7.861 -17.293 1.00 18.77 72 THR A O 1
ATOM 562 N N . TYR A 1 74 ? -6.264 -9.952 -16.487 1.00 13.95 73 TYR A N 1
ATOM 563 C CA . TYR A 1 74 ? -4.877 -10.222 -16.104 1.00 14.50 73 TYR A CA 1
ATOM 564 C C . TYR A 1 74 ? -4.364 -11.465 -16.811 1.00 20.00 73 TYR A C 1
ATOM 565 O O . TYR A 1 74 ? -5.069 -12.469 -16.896 1.00 16.13 73 TYR A O 1
ATOM 574 N N . GLN A 1 75 ? -3.128 -11.406 -17.299 1.00 13.71 74 GLN A N 1
ATOM 575 C CA . GLN A 1 75 ? -2.473 -12.608 -17.797 1.00 14.41 74 GLN A CA 1
ATOM 576 C C . GLN A 1 75 ? -1.417 -13.050 -16.788 1.00 19.96 74 GLN A C 1
ATOM 577 O O . GLN A 1 75 ? -0.332 -12.470 -16.719 1.00 17.14 74 GLN A O 1
ATOM 583 N N . LEU A 1 76 ? -1.765 -14.057 -15.990 1.00 15.91 75 LEU A N 1
ATOM 584 C CA . LEU A 1 76 ? -0.848 -14.617 -15.003 1.00 11.45 75 LEU A CA 1
ATOM 585 C C . LEU A 1 76 ? -0.098 -15.804 -15.596 1.00 19.33 75 LEU A C 1
ATOM 586 O O . LEU A 1 76 ? -0.405 -16.265 -16.696 1.00 17.57 75 LEU A O 1
ATOM 591 N N . TYR A 1 77 ? 0.884 -16.289 -14.854 1.00 17.41 76 TYR A N 1
ATOM 592 C CA . TYR A 1 77 ? 1.686 -17.430 -15.275 1.00 17.26 76 TYR A CA 1
ATOM 593 C C . TYR A 1 77 ? 1.790 -18.420 -14.128 1.00 20.97 76 TYR A C 1
ATOM 594 O O . TYR A 1 77 ? 1.985 -18.033 -12.971 1.00 16.32 76 TYR A O 1
ATOM 603 N N . VAL A 1 78 ? 1.650 -19.695 -14.454 1.00 17.51 77 VAL A N 1
ATOM 604 C CA . VAL A 1 78 ? 1.764 -20.733 -13.427 1.00 15.17 77 VAL A CA 1
ATOM 605 C C . VAL A 1 78 ? 2.767 -21.797 -13.843 1.00 15.74 77 VAL A C 1
ATOM 606 O O . VAL A 1 78 ? 2.888 -22.138 -15.032 1.00 20.92 77 VAL A O 1
ATOM 610 N N . GLU A 1 79 ? 3.511 -22.282 -12.862 1.00 18.86 78 GLU A N 1
ATOM 611 C CA . GLU A 1 79 ? 4.442 -23.361 -13.080 1.00 20.03 78 GLU A CA 1
ATOM 612 C C . GLU A 1 79 ? 4.335 -24.355 -11.942 1.00 17.57 78 GLU A C 1
ATOM 613 O O . GLU A 1 79 ? 3.759 -24.057 -10.878 1.00 17.69 78 GLU A O 1
ATOM 619 N N . THR A 1 80 ? 4.863 -25.556 -12.158 1.00 16.08 79 THR A N 1
ATOM 620 C CA . THR A 1 80 ? 5.066 -26.445 -11.027 1.00 16.78 79 THR A CA 1
ATOM 621 C C . THR A 1 80 ? 6.560 -26.498 -10.787 1.00 16.04 79 THR A C 1
ATOM 622 O O . THR A 1 80 ? 7.336 -26.368 -11.736 1.00 18.78 79 THR A O 1
ATOM 626 N N . THR A 1 81 ? 6.960 -26.643 -9.528 1.00 16.70 80 THR A N 1
ATOM 627 C CA . THR A 1 81 ? 8.380 -26.667 -9.180 1.00 19.96 80 THR A CA 1
ATOM 628 C C . THR A 1 81 ? 8.612 -27.789 -8.209 1.00 22.32 80 THR A C 1
ATOM 629 O O . THR A 1 81 ? 7.658 -28.307 -7.644 1.00 22.37 80 THR A O 1
ATOM 633 N N . ASP A 1 82 ? 9.874 -28.168 -8.005 1.00 27.23 81 ASP A N 1
ATOM 634 C CA . ASP A 1 82 ? 10.190 -29.098 -6.928 1.00 28.60 81 ASP A CA 1
ATOM 635 C C . ASP A 1 82 ? 10.329 -28.318 -5.620 1.00 26.57 81 ASP A C 1
ATOM 636 O O . ASP A 1 82 ? 10.135 -27.100 -5.601 1.00 26.99 81 ASP A O 1
ATOM 641 N N . ALA A 1 83 ? 10.632 -29.000 -4.516 1.00 28.25 82 ALA A N 1
ATOM 642 C CA . ALA A 1 83 ? 10.680 -28.307 -3.228 1.00 29.08 82 ALA A CA 1
ATOM 643 C C . ALA A 1 83 ? 11.702 -27.181 -3.290 1.00 30.37 82 ALA A C 1
ATOM 644 O O . ALA A 1 83 ? 11.525 -26.119 -2.697 1.00 33.28 82 ALA A O 1
ATOM 646 N N . SER A 1 84 ? 12.772 -27.424 -4.031 1.00 29.07 83 SER A N 1
ATOM 647 C CA . SER A 1 84 ? 13.844 -26.449 -4.190 1.00 39.34 83 SER A CA 1
ATOM 648 C C . SER A 1 84 ? 13.465 -25.183 -4.981 1.00 34.28 83 SER A C 1
ATOM 649 O O . SER A 1 84 ? 14.172 -24.184 -4.911 1.00 40.00 83 SER A O 1
ATOM 652 N N . GLY A 1 85 ? 12.375 -25.228 -5.747 1.00 31.13 84 GLY A N 1
ATOM 653 C CA . GLY A 1 85 ? 11.971 -24.090 -6.559 1.00 22.75 84 GLY A CA 1
ATOM 654 C C . GLY A 1 85 ? 12.284 -24.253 -8.043 1.00 19.89 84 GLY A C 1
ATOM 655 O O . GLY A 1 85 ? 11.919 -23.418 -8.873 1.00 25.07 84 GLY A O 1
ATOM 656 N N . LYS A 1 86 ? 12.967 -25.341 -8.375 1.00 22.61 85 LYS A N 1
ATOM 657 C CA . LYS A 1 86 ? 13.341 -25.619 -9.749 1.00 25.97 85 LYS A CA 1
ATOM 658 C C . LYS A 1 86 ? 12.076 -25.940 -10.540 1.00 24.66 85 LYS A C 1
ATOM 659 O O . LYS A 1 86 ? 11.254 -26.758 -10.121 1.00 22.62 85 LYS A O 1
ATOM 665 N N . THR A 1 87 ? 11.907 -25.280 -11.675 1.00 25.86 86 THR A N 1
ATOM 666 C CA . THR A 1 87 ? 10.705 -25.472 -12.485 1.00 26.67 86 THR A CA 1
ATOM 667 C C . THR A 1 87 ? 10.626 -26.883 -13.046 1.00 24.92 86 THR A C 1
ATOM 668 O O . THR A 1 87 ? 11.608 -27.393 -13.581 1.00 28.03 86 THR A O 1
ATOM 672 N N . LEU A 1 88 ? 9.455 -27.505 -12.926 1.00 20.88 87 LEU A N 1
ATOM 673 C CA . LEU A 1 88 ? 9.190 -28.795 -13.565 1.00 23.56 87 LEU A CA 1
ATOM 674 C C . LEU A 1 88 ? 8.344 -28.609 -14.816 1.00 24.92 87 LEU A C 1
ATOM 675 O O . LEU A 1 88 ? 8.645 -29.169 -15.870 1.00 27.69 87 LEU A O 1
ATOM 680 N N . GLU A 1 89 ? 7.272 -27.833 -14.702 1.00 23.39 88 GLU A N 1
ATOM 681 C CA . GLU A 1 89 ? 6.430 -27.519 -15.856 1.00 18.35 88 GLU A CA 1
ATOM 682 C C . GLU A 1 89 ? 6.098 -26.032 -15.929 1.00 23.99 88 GLU A C 1
ATOM 683 O O . GLU A 1 89 ? 5.995 -25.366 -14.908 1.00 20.57 88 GLU A O 1
ATOM 689 N N . GLY A 1 90 ? 5.913 -25.520 -17.141 1.00 22.67 89 GLY A N 1
ATOM 690 C CA . GLY A 1 90 ? 5.608 -24.110 -17.337 1.00 24.26 89 GLY A CA 1
ATOM 691 C C . GLY A 1 90 ? 6.869 -23.261 -17.384 1.00 27.72 89 GLY A C 1
ATOM 692 O O . GLY A 1 90 ? 7.970 -23.797 -17.492 1.00 24.37 89 GLY A O 1
ATOM 693 N N . PRO A 1 91 ? 6.723 -21.934 -17.258 1.00 25.90 90 PRO A N 1
ATOM 694 C CA . PRO A 1 91 ? 5.454 -21.265 -16.958 1.00 28.45 90 PRO A CA 1
ATOM 695 C C . PRO A 1 91 ? 4.499 -21.315 -18.129 1.00 25.69 90 PRO A C 1
ATOM 696 O O . PRO A 1 91 ? 4.924 -21.275 -19.291 1.00 26.47 90 PRO A O 1
ATOM 700 N N . VAL A 1 92 ? 3.211 -21.400 -17.816 1.00 17.28 91 VAL A N 1
ATOM 701 C CA . VAL A 1 92 ? 2.169 -21.310 -18.820 1.00 21.24 91 VAL A CA 1
ATOM 702 C C . VAL A 1 92 ? 1.177 -20.211 -18.472 1.00 18.13 91 VAL A C 1
ATOM 703 O O . VAL A 1 92 ? 0.917 -19.936 -17.295 1.00 18.61 91 VAL A O 1
ATOM 707 N N . PRO A 1 93 ? 0.608 -19.567 -19.496 1.00 18.61 92 PRO A N 1
ATOM 708 C CA . PRO A 1 93 ? -0.349 -18.481 -19.248 1.00 18.56 92 PRO A CA 1
ATOM 709 C C . PRO A 1 93 ? -1.650 -18.957 -18.594 1.00 18.71 92 PRO A C 1
ATOM 710 O O . PRO A 1 93 ? -2.121 -20.053 -18.889 1.00 17.41 92 PRO A O 1
ATOM 714 N N . LEU A 1 94 ? -2.221 -18.123 -17.726 1.00 13.35 93 LEU A N 1
ATOM 715 C CA . LEU A 1 94 ? -3.508 -18.387 -17.062 1.00 16.23 93 LEU A CA 1
ATOM 716 C C . LEU A 1 94 ? -4.275 -17.083 -17.104 1.00 15.36 93 LEU A C 1
ATOM 717 O O . LEU A 1 94 ? -3.804 -16.081 -16.560 1.00 17.79 93 LEU A O 1
ATOM 722 N N . GLU A 1 95 ? -5.457 -17.068 -17.717 1.00 12.80 94 GLU A N 1
ATOM 723 C CA . GLU A 1 95 ? -6.144 -15.792 -17.925 1.00 14.53 94 GLU A CA 1
ATOM 724 C C . GLU A 1 95 ? -7.252 -15.529 -16.907 1.00 11.05 94 GLU A C 1
ATOM 725 O O . GLU A 1 95 ? -7.994 -16.426 -16.554 1.00 13.88 94 GLU A O 1
ATOM 731 N N . VAL A 1 96 ? -7.383 -14.279 -16.505 1.00 13.64 95 VAL A N 1
ATOM 732 C CA . VAL A 1 96 ? -8.383 -13.891 -15.528 1.00 13.43 95 VAL A CA 1
ATOM 733 C C . VAL A 1 96 ? -9.172 -12.738 -16.124 1.00 12.36 95 VAL A C 1
ATOM 734 O O . VAL A 1 96 ? -8.571 -11.814 -16.661 1.00 20.05 95 VAL A O 1
ATOM 738 N N . ILE A 1 97 ? -10.502 -12.780 -16.036 1.00 11.73 96 ILE A N 1
ATOM 739 C CA . ILE A 1 97 ? -11.330 -11.660 -16.482 1.00 9.95 96 ILE A CA 1
ATOM 740 C C . ILE A 1 97 ? -12.123 -11.123 -15.308 1.00 11.94 96 ILE A C 1
ATOM 741 O O . ILE A 1 97 ? -12.744 -11.902 -14.568 1.00 13.53 96 ILE A O 1
ATOM 746 N N . VAL A 1 98 ? -12.106 -9.803 -15.136 1.00 13.09 97 VAL A N 1
ATOM 747 C CA . VAL A 1 98 ? -12.908 -9.148 -14.092 1.00 12.26 97 VAL A CA 1
ATOM 748 C C . VAL A 1 98 ? -14.260 -8.770 -14.714 1.00 17.58 97 VAL A C 1
ATOM 749 O O . VAL A 1 98 ? -14.306 -7.978 -15.648 1.00 15.48 97 VAL A O 1
ATOM 753 N N . ILE A 1 99 ? -15.348 -9.357 -14.205 1.00 17.50 98 ILE A N 1
ATOM 754 C CA . ILE A 1 99 ? -16.680 -9.230 -14.823 1.00 14.84 98 ILE A CA 1
ATOM 755 C C . ILE A 1 99 ? -17.537 -8.143 -14.181 1.00 16.96 98 ILE A C 1
ATOM 756 O O . ILE A 1 99 ? -17.656 -8.087 -12.967 1.00 17.54 98 ILE A O 1
ATOM 761 N N . ASP A 1 100 ? -18.109 -7.263 -15.003 1.00 14.35 99 ASP A N 1
ATOM 762 C CA . ASP A 1 100 ? -19.028 -6.249 -14.537 1.00 26.85 99 ASP A CA 1
ATOM 763 C C . ASP A 1 100 ? -20.434 -6.768 -14.789 1.00 35.64 99 ASP A C 1
ATOM 764 O O . ASP A 1 100 ? -20.839 -6.923 -15.953 1.00 28.02 99 ASP A O 1
ATOM 770 N N . SER B 1 1 ? 9.498 -38.974 15.256 1.00 53.60 0 SER B N 1
ATOM 771 C CA . SER B 1 1 ? 9.239 -39.133 16.679 1.00 46.88 0 SER B CA 1
ATOM 772 C C . SER B 1 1 ? 8.250 -38.082 17.131 1.00 38.47 0 SER B C 1
ATOM 773 O O . SER B 1 1 ? 8.394 -37.496 18.191 1.00 40.62 0 SER B O 1
ATOM 776 N N . GLY B 1 2 ? 7.244 -37.837 16.308 1.00 31.31 1 GLY B N 1
ATOM 777 C CA . GLY B 1 2 ? 6.240 -36.854 16.646 1.00 22.18 1 GLY B CA 1
ATOM 778 C C . GLY B 1 2 ? 6.588 -35.467 16.135 1.00 21.17 1 GLY B C 1
ATOM 779 O O . GLY B 1 2 ? 7.753 -35.088 15.950 1.00 18.63 1 GLY B O 1
ATOM 780 N N . ILE B 1 3 ? 5.546 -34.692 15.905 1.00 16.94 2 ILE B N 1
ATOM 781 C CA . ILE B 1 3 ? 5.702 -33.330 15.432 1.00 13.12 2 ILE B CA 1
ATOM 782 C C . ILE B 1 3 ? 6.506 -32.470 16.403 1.00 15.75 2 ILE B C 1
ATOM 783 O O . ILE B 1 3 ? 6.216 -32.412 17.602 1.00 14.79 2 ILE B O 1
ATOM 788 N N . VAL B 1 4 ? 7.509 -31.782 15.877 1.00 10.93 3 VAL B N 1
ATOM 789 C CA . VAL B 1 4 ? 8.215 -30.789 16.667 1.00 13.52 3 VAL B CA 1
ATOM 790 C C . VAL B 1 4 ? 8.466 -29.552 15.807 1.00 15.68 3 VAL B C 1
ATOM 791 O O . VAL B 1 4 ? 8.737 -29.655 14.609 1.00 12.92 3 VAL B O 1
ATOM 795 N N . VAL B 1 5 ? 8.320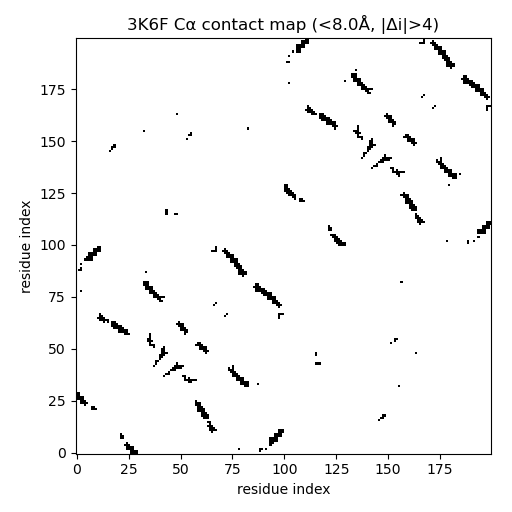 -28.377 16.406 1.00 12.85 4 VAL B N 1
ATOM 796 C CA . VAL B 1 5 ? 8.502 -27.140 15.644 1.00 14.44 4 VAL B CA 1
ATOM 797 C C . VAL B 1 5 ? 8.888 -25.966 16.543 1.00 21.06 4 VAL B C 1
ATOM 798 O O . VAL B 1 5 ? 8.154 -25.624 17.456 1.00 20.35 4 VAL B O 1
ATOM 802 N N . SER B 1 6 ? 10.047 -25.356 16.293 1.00 15.88 5 SER B N 1
ATOM 803 C CA . SER B 1 6 ? 10.417 -24.152 17.036 1.00 15.31 5 SER B CA 1
ATOM 804 C C . SER B 1 6 ? 9.438 -23.029 16.710 1.00 21.52 5 SER B C 1
ATOM 805 O O . SER B 1 6 ? 8.901 -22.961 15.586 1.00 15.67 5 SER B O 1
ATOM 808 N N . PRO B 1 7 ? 9.208 -22.125 17.679 1.00 15.64 6 PRO B N 1
ATOM 809 C CA . PRO B 1 7 ? 8.355 -20.952 17.409 1.00 9.98 6 PRO B CA 1
ATOM 810 C C . PRO B 1 7 ? 8.883 -20.200 16.209 1.00 11.04 6 PRO B C 1
ATOM 811 O O . PRO B 1 7 ? 10.113 -20.060 16.019 1.00 16.27 6 PRO B O 1
ATOM 815 N N . ILE B 1 8 ? 7.957 -19.739 15.379 1.00 12.61 7 ILE B N 1
ATOM 816 C CA . ILE B 1 8 ? 8.320 -19.096 14.127 1.00 14.73 7 ILE B CA 1
ATOM 817 C C . ILE B 1 8 ? 8.358 -17.568 14.275 1.00 12.62 7 ILE B C 1
ATOM 818 O O . ILE B 1 8 ? 7.403 -16.961 14.733 1.00 15.13 7 ILE B O 1
ATOM 823 N N . LEU B 1 9 ? 9.477 -16.963 13.879 1.00 11.15 8 LEU B N 1
ATOM 824 C CA . LEU B 1 9 ? 9.635 -15.511 13.920 1.00 12.30 8 LEU B CA 1
ATOM 825 C C . LEU B 1 9 ? 9.612 -14.904 12.520 1.00 17.07 8 LEU B C 1
ATOM 826 O O . LEU B 1 9 ? 10.356 -15.318 11.640 1.00 18.05 8 LEU B O 1
ATOM 831 N N . ILE B 1 10 ? 8.764 -13.903 12.322 1.00 10.89 9 ILE B N 1
ATOM 832 C CA . ILE B 1 10 ? 8.621 -13.280 11.010 1.00 10.73 9 ILE B CA 1
ATOM 833 C C . ILE B 1 10 ? 8.832 -11.773 11.124 1.00 16.57 9 ILE B C 1
ATOM 834 O O . ILE B 1 10 ? 8.143 -11.115 11.892 1.00 21.91 9 ILE B O 1
ATOM 839 N N . PRO B 1 11 ? 9.774 -11.220 10.349 1.00 15.43 10 PRO B N 1
ATOM 840 C CA . PRO B 1 11 ? 9.962 -9.765 10.402 1.00 15.78 10 PRO B CA 1
ATOM 841 C C . PRO B 1 11 ? 8.722 -9.079 9.881 1.00 20.10 10 PRO B C 1
ATOM 842 O O . PRO B 1 11 ? 8.190 -9.510 8.865 1.00 20.13 10 PRO B O 1
ATOM 846 N N . GLU B 1 12 ? 8.249 -8.029 10.538 1.00 23.38 11 GLU B N 1
ATOM 847 C CA . GLU B 1 12 ? 7.114 -7.310 9.958 1.00 25.26 11 GLU B CA 1
ATOM 848 C C . GLU B 1 12 ? 7.566 -6.576 8.692 1.00 23.00 11 GLU B C 1
ATOM 849 O O . GLU B 1 12 ? 8.768 -6.319 8.496 1.00 22.37 11 GLU B O 1
ATOM 855 N N . ASN B 1 13 ? 6.613 -6.272 7.819 1.00 27.29 12 ASN B N 1
ATOM 856 C CA . ASN B 1 13 ? 6.902 -5.493 6.621 1.00 24.33 12 ASN B CA 1
ATOM 857 C C . ASN B 1 13 ? 7.810 -6.184 5.593 1.00 27.61 12 ASN B C 1
ATOM 858 O O . ASN B 1 13 ? 8.570 -5.519 4.888 1.00 29.66 12 ASN B O 1
ATOM 863 N N . GLN B 1 14 ? 7.733 -7.509 5.507 1.00 20.48 13 GLN B N 1
ATOM 864 C CA . GLN B 1 14 ? 8.342 -8.243 4.403 1.00 24.21 13 GLN B CA 1
ATOM 865 C C . GLN B 1 14 ? 7.709 -7.791 3.090 1.00 29.31 13 GLN B C 1
ATOM 866 O O . GLN B 1 14 ? 6.596 -7.275 3.088 1.00 28.42 13 GLN B O 1
ATOM 872 N N . ARG B 1 15 ? 8.401 -8.016 1.975 1.00 35.07 14 ARG B N 1
ATOM 873 C CA . ARG B 1 15 ? 7.924 -7.547 0.672 1.00 31.56 14 ARG B CA 1
ATOM 874 C C . ARG B 1 15 ? 7.946 -8.632 -0.410 1.00 27.80 14 ARG B C 1
ATOM 875 O O . ARG B 1 15 ? 8.501 -9.713 -0.198 1.00 32.72 14 ARG B O 1
ATOM 883 N N . GLN B 1 16 ? 7.319 -8.352 -1.553 1.00 26.35 15 GLN B N 1
ATOM 884 C CA . GLN B 1 16 ? 7.268 -9.323 -2.653 1.00 31.95 15 GLN B CA 1
ATOM 885 C C . GLN B 1 16 ? 8.701 -9.676 -3.048 1.00 33.58 15 GLN B C 1
ATOM 886 O O . GLN B 1 16 ? 9.610 -8.865 -2.851 1.00 30.82 15 GLN B O 1
ATOM 892 N N . PRO B 1 17 ? 8.924 -10.895 -3.571 1.00 32.90 16 PRO B N 1
ATOM 893 C CA . PRO B 1 17 ? 7.948 -11.948 -3.869 1.00 33.30 16 PRO B CA 1
ATOM 894 C C . PRO B 1 17 ? 7.527 -12.785 -2.663 1.00 29.83 16 PRO B C 1
ATOM 895 O O . PRO B 1 17 ? 8.294 -12.988 -1.714 1.00 26.55 16 PRO B O 1
ATOM 899 N N . PHE B 1 18 ? 6.292 -13.270 -2.726 1.00 28.69 17 PHE B N 1
ATOM 900 C CA . PHE B 1 18 ? 5.726 -14.168 -1.731 1.00 24.02 17 PHE B CA 1
ATOM 901 C C . PHE B 1 18 ? 5.311 -15.413 -2.488 1.00 27.43 17 PHE B C 1
ATOM 902 O O . PHE B 1 18 ? 5.177 -15.35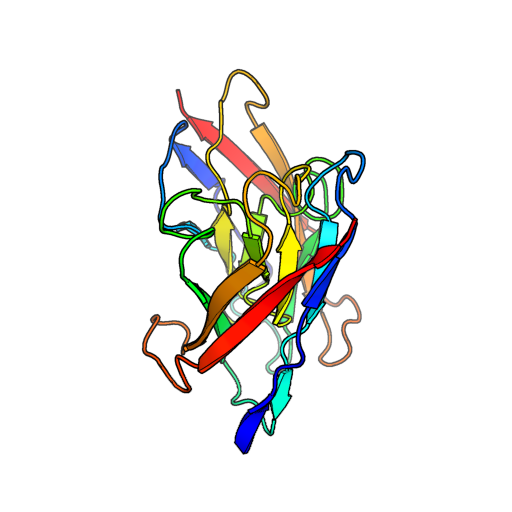6 -3.704 1.00 28.52 17 PHE B O 1
ATOM 910 N N . PRO B 1 19 ? 5.115 -16.540 -1.789 1.00 23.28 18 PRO B N 1
ATOM 911 C CA . PRO B 1 19 ? 5.288 -16.709 -0.342 1.00 19.16 18 PRO B CA 1
ATOM 912 C C . PRO B 1 19 ? 6.763 -16.753 0.068 1.00 23.58 18 PRO B C 1
ATOM 913 O O . PRO B 1 19 ? 7.661 -16.938 -0.766 1.00 21.81 18 PRO B O 1
ATOM 917 N N . ARG B 1 20 ? 7.011 -16.579 1.357 1.00 19.74 19 ARG B N 1
ATOM 918 C CA . ARG B 1 20 ? 8.381 -16.612 1.872 1.00 23.08 19 ARG B CA 1
ATOM 919 C C . ARG B 1 20 ? 8.487 -17.669 2.942 1.00 18.28 19 ARG B C 1
ATOM 920 O O . ARG B 1 20 ? 7.640 -17.744 3.823 1.00 20.51 19 ARG B O 1
ATOM 928 N N . ASP B 1 21 ? 9.524 -18.497 2.870 1.00 18.21 20 ASP B N 1
ATOM 929 C CA . ASP B 1 21 ? 9.711 -19.515 3.897 1.00 14.92 20 ASP B CA 1
ATOM 930 C C . ASP B 1 21 ? 10.093 -18.873 5.227 1.00 15.52 20 ASP B C 1
ATOM 931 O O . ASP B 1 21 ? 11.050 -18.073 5.302 1.00 19.81 20 ASP B O 1
ATOM 936 N N . VAL B 1 22 ? 9.392 -19.246 6.293 1.00 15.15 21 VAL B N 1
ATOM 937 C CA . VAL B 1 22 ? 9.718 -18.689 7.612 1.00 14.40 21 VAL B CA 1
ATOM 938 C C . VAL B 1 22 ? 9.936 -19.693 8.742 1.00 16.34 21 VAL B C 1
ATOM 939 O O . VAL B 1 22 ? 10.425 -19.321 9.814 1.00 17.95 21 VAL B O 1
ATOM 943 N N . GLY B 1 23 ? 9.586 -20.953 8.527 1.00 16.50 22 GLY B N 1
ATOM 944 C CA . GLY B 1 23 ? 9.746 -21.944 9.575 1.00 17.89 22 GLY B CA 1
ATOM 945 C C . GLY B 1 23 ? 9.703 -23.359 9.046 1.00 11.97 22 GLY B C 1
ATOM 946 O O . GLY B 1 23 ? 9.584 -23.578 7.833 1.00 15.49 22 GLY B O 1
ATOM 947 N N . LYS B 1 24 ? 9.799 -24.333 9.939 1.00 12.18 23 LYS B N 1
ATOM 948 C CA . LYS B 1 24 ? 9.809 -25.720 9.484 1.00 13.79 23 LYS B CA 1
ATOM 949 C C . LYS B 1 24 ? 9.208 -26.637 10.527 1.00 19.27 23 LYS B C 1
ATOM 950 O O . LYS B 1 24 ? 9.650 -26.639 11.671 1.00 16.40 23 LYS B O 1
ATOM 956 N N . VAL B 1 25 ? 8.206 -27.412 10.119 1.00 14.65 24 VAL B N 1
ATOM 957 C CA . VAL B 1 25 ? 7.676 -28.463 10.969 1.00 12.06 24 VAL B CA 1
ATOM 958 C C . VAL B 1 25 ? 8.423 -29.771 10.701 1.00 12.90 24 VAL B C 1
ATOM 959 O O . VAL B 1 25 ? 8.555 -30.186 9.554 1.00 15.81 24 VAL B O 1
ATOM 963 N N . VAL B 1 26 ? 8.912 -30.417 11.762 1.00 11.15 25 VAL B N 1
ATOM 964 C CA . VAL B 1 26 ? 9.634 -31.666 11.649 1.00 10.45 25 VAL B CA 1
ATOM 965 C C . VAL B 1 26 ? 8.801 -32.801 12.243 1.00 16.49 25 VAL B C 1
ATOM 966 O O . VAL B 1 26 ? 8.222 -32.661 13.325 1.00 16.54 25 VAL B O 1
ATOM 970 N N . ASP B 1 27 ? 8.760 -33.927 11.539 1.00 15.69 26 ASP B N 1
ATOM 971 C CA . ASP B 1 27 ? 8.128 -35.132 12.055 1.00 14.87 26 ASP B CA 1
ATOM 972 C C . ASP B 1 27 ? 8.908 -36.312 11.499 1.00 23.35 26 ASP B C 1
ATOM 973 O O . ASP B 1 27 ? 8.557 -36.875 10.456 1.00 23.34 26 ASP B O 1
ATOM 978 N N . SER B 1 28 ? 9.991 -36.656 12.186 1.00 23.83 27 SER B N 1
ATOM 979 C CA . SER B 1 28 ? 10.948 -37.622 11.670 1.00 31.52 27 SER B CA 1
ATOM 980 C C . SER B 1 28 ? 10.343 -38.993 11.373 1.00 27.97 27 SER B C 1
ATOM 981 O O . SER B 1 28 ? 10.744 -39.654 10.416 1.00 38.39 27 SER B O 1
ATOM 984 N N . ASP B 1 29 ? 9.385 -39.433 12.176 1.00 21.89 28 ASP B N 1
ATOM 985 C CA . ASP B 1 29 ? 8.838 -40.774 11.941 1.00 36.08 28 ASP B CA 1
ATOM 986 C C . ASP B 1 29 ? 7.503 -40.828 11.186 1.00 34.60 28 ASP B C 1
ATOM 987 O O . ASP B 1 29 ? 6.875 -41.880 11.112 1.00 32.06 28 ASP B O 1
ATOM 992 N N . ARG B 1 30 ? 7.074 -39.712 10.601 1.00 30.09 29 ARG B N 1
ATOM 993 C CA . ARG B 1 30 ? 5.778 -39.712 9.930 1.00 22.26 29 ARG B CA 1
ATOM 994 C C . ARG B 1 30 ? 5.737 -40.763 8.822 1.00 19.30 29 ARG B C 1
ATOM 995 O O . ARG B 1 30 ? 6.754 -41.041 8.168 1.00 26.57 29 ARG B O 1
ATOM 1003 N N . PRO B 1 31 ? 4.556 -41.362 8.605 1.00 22.21 30 PRO B N 1
ATOM 1004 C CA . PRO B 1 31 ? 4.423 -42.443 7.624 1.00 19.42 30 PRO B CA 1
ATOM 1005 C C . PRO B 1 31 ? 4.676 -41.938 6.225 1.00 18.77 30 PRO B C 1
ATOM 1006 O O . PRO B 1 31 ? 4.256 -40.837 5.871 1.00 20.78 30 PRO B O 1
ATOM 1010 N N . GLU B 1 32 ? 5.354 -42.747 5.429 1.00 19.02 31 GLU B N 1
ATOM 1011 C CA . GLU B 1 32 ? 5.452 -42.471 4.014 1.00 24.21 31 GLU B CA 1
ATOM 1012 C C . GLU B 1 32 ? 4.028 -42.477 3.492 1.00 32.63 31 GLU B C 1
ATOM 1013 O O . GLU B 1 32 ? 3.259 -43.408 3.766 1.00 40.07 31 GLU B O 1
ATOM 1019 N N . GLY B 1 33 ? 3.678 -41.435 2.752 1.00 24.99 32 GLY B N 1
ATOM 1020 C CA . GLY B 1 33 ? 2.344 -41.305 2.197 1.00 23.10 32 GLY B CA 1
ATOM 1021 C C . GLY B 1 33 ? 1.586 -40.184 2.889 1.00 20.59 32 GLY B C 1
ATOM 1022 O O . GLY B 1 33 ? 0.625 -39.646 2.351 1.00 21.01 32 GLY B O 1
ATOM 1023 N N . SER B 1 34 ? 2.022 -39.832 4.096 1.00 14.07 33 SER B N 1
ATOM 1024 C CA . SER B 1 34 ? 1.307 -38.833 4.899 1.00 13.01 33 SER B CA 1
ATOM 1025 C C . SER B 1 34 ? 1.624 -37.428 4.408 1.00 18.00 33 SER B C 1
ATOM 1026 O O . SER B 1 34 ? 2.597 -37.223 3.682 1.00 21.06 33 SER B O 1
ATOM 1029 N N . LYS B 1 35 ? 0.773 -36.475 4.778 1.00 13.79 34 LYS B N 1
ATOM 1030 C CA . LYS B 1 35 ? 0.911 -35.076 4.367 1.00 13.56 34 LYS B CA 1
ATOM 1031 C C . LYS B 1 35 ? 0.729 -34.117 5.533 1.00 17.33 34 LYS B C 1
ATOM 1032 O O . LYS B 1 35 ? -0.097 -34.355 6.416 1.00 20.34 34 LYS B O 1
ATOM 1038 N N . PHE B 1 36 ? 1.475 -33.017 5.531 1.00 15.45 35 PHE B N 1
ATOM 1039 C CA . PHE B 1 36 ? 1.274 -32.012 6.579 1.00 14.50 35 PHE B CA 1
ATOM 1040 C C . PHE B 1 36 ? 0.110 -31.127 6.169 1.00 15.03 35 PHE B C 1
ATOM 1041 O O . PHE B 1 36 ? -0.048 -30.785 4.971 1.00 14.87 35 PHE B O 1
ATOM 1049 N N . ARG B 1 37 ? -0.680 -30.725 7.158 1.00 13.24 36 ARG B N 1
ATOM 1050 C CA . ARG B 1 37 ? -1.762 -29.773 6.930 1.00 14.39 36 ARG B CA 1
ATOM 1051 C C . ARG B 1 37 ? -1.841 -28.770 8.074 1.00 10.69 36 ARG B C 1
ATOM 1052 O O . ARG B 1 37 ? -1.732 -29.157 9.235 1.00 13.20 36 ARG B O 1
ATOM 1060 N N . LEU B 1 38 ? -2.007 -27.488 7.750 1.00 11.46 37 LEU B N 1
ATOM 1061 C CA . LEU B 1 38 ? -2.203 -26.447 8.774 1.00 13.20 37 LEU B CA 1
ATOM 1062 C C . LEU B 1 38 ? -3.680 -26.131 8.919 1.00 12.57 37 LEU B C 1
ATOM 1063 O O . LEU B 1 38 ? -4.448 -26.231 7.945 1.00 14.32 37 LEU B O 1
ATOM 1068 N N . THR B 1 39 ? -4.076 -25.709 10.117 1.00 13.30 38 THR B N 1
ATOM 1069 C CA . THR B 1 39 ? -5.424 -25.211 10.351 1.00 15.29 38 THR B CA 1
ATOM 1070 C C . THR B 1 39 ? -5.376 -24.119 11.414 1.00 15.42 38 THR B C 1
ATOM 1071 O O . THR B 1 39 ? -4.402 -24.000 12.153 1.00 16.94 38 THR B O 1
ATOM 1075 N N . GLY B 1 40 ? -6.437 -23.330 11.517 1.00 14.57 39 GLY B N 1
ATOM 1076 C CA . GLY B 1 40 ? -6.468 -22.356 12.582 1.00 13.95 39 GLY B CA 1
ATOM 1077 C C . GLY B 1 40 ? -6.438 -20.927 12.102 1.00 23.96 39 GLY B C 1
ATOM 1078 O O . GLY B 1 40 ? -6.499 -20.668 10.895 1.00 19.23 39 GLY B O 1
ATOM 1079 N N . LYS B 1 41 ? -6.339 -19.998 13.052 1.00 20.75 40 LYS B N 1
ATOM 1080 C CA . LYS B 1 41 ? -6.329 -18.589 12.696 1.00 22.68 40 LYS B CA 1
ATOM 1081 C C . LYS B 1 41 ? -5.107 -18.283 11.842 1.00 23.08 40 LYS B C 1
ATOM 1082 O O 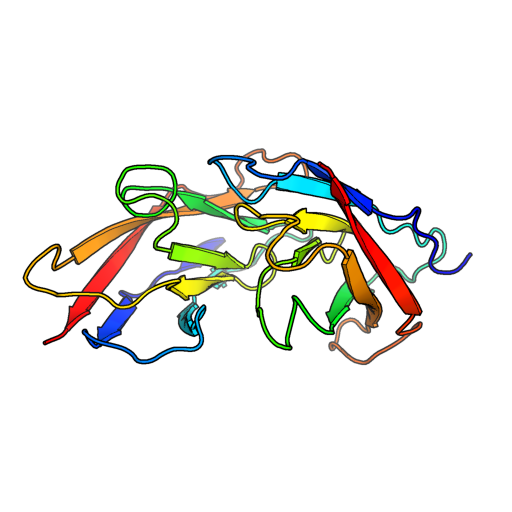. LYS B 1 41 ? -4.003 -18.715 12.155 1.00 19.11 40 LYS B O 1
ATOM 1088 N N . GLY B 1 42 ? -5.316 -17.563 10.740 1.00 18.03 41 GLY B N 1
ATOM 1089 C CA . GLY B 1 42 ? -4.253 -17.335 9.770 1.00 16.85 41 GLY B CA 1
ATOM 1090 C C . GLY B 1 42 ? -4.181 -18.376 8.668 1.00 17.79 41 GLY B C 1
ATOM 1091 O O . GLY B 1 42 ? -3.379 -18.257 7.735 1.00 15.87 41 GLY B O 1
ATOM 1092 N N . VAL B 1 43 ? -5.019 -19.407 8.767 1.00 14.38 42 VAL B N 1
ATOM 1093 C CA . VAL B 1 43 ? -5.023 -20.483 7.771 1.00 14.14 42 VAL B CA 1
ATOM 1094 C C . VAL B 1 43 ? -6.432 -20.632 7.231 1.00 16.55 42 VAL B C 1
ATOM 1095 O O . VAL B 1 43 ? -6.741 -20.107 6.175 1.00 17.66 42 VAL B O 1
ATOM 1099 N N . ASP B 1 44 ? -7.298 -21.311 7.983 1.00 17.69 43 ASP B N 1
ATOM 1100 C CA . ASP B 1 44 ? -8.699 -21.418 7.579 1.00 22.88 43 ASP B CA 1
ATOM 1101 C C . ASP B 1 44 ? -9.684 -20.610 8.436 1.00 25.04 43 ASP B C 1
ATOM 1102 O O . ASP B 1 44 ? -10.901 -20.712 8.252 1.00 25.33 43 ASP B O 1
ATOM 1107 N N . GLN B 1 45 ? -9.140 -19.803 9.346 1.00 19.07 44 GLN B N 1
ATOM 1108 C CA . GLN B 1 45 ? -9.888 -18.823 10.144 1.00 20.42 44 GLN B CA 1
ATOM 1109 C C . GLN B 1 45 ? -9.240 -17.453 9.912 1.00 18.83 44 GLN B C 1
ATOM 1110 O O . GLN B 1 45 ? -8.047 -17.373 9.620 1.00 15.85 44 GLN B O 1
ATOM 1116 N N . ASP B 1 46 ? -10.007 -16.378 10.062 1.00 19.31 45 ASP B N 1
ATOM 1117 C CA . ASP B 1 46 ? -9.495 -15.042 9.734 1.00 22.69 45 ASP B CA 1
ATOM 1118 C C . ASP B 1 46 ? -8.218 -14.728 10.513 1.00 19.69 45 ASP B C 1
ATOM 1119 O O . ASP B 1 46 ? -8.139 -15.007 11.720 1.00 22.63 45 ASP B O 1
ATOM 1124 N N . PRO B 1 47 ? -7.209 -14.142 9.837 1.00 17.43 46 PRO B N 1
ATOM 1125 C CA . PRO B 1 47 ? -7.126 -13.832 8.398 1.00 16.68 46 PRO B CA 1
ATOM 1126 C C . PRO B 1 47 ? -6.712 -15.054 7.605 1.00 14.26 46 PRO B C 1
ATOM 1127 O O . PRO B 1 47 ? -5.583 -15.530 7.739 1.00 17.29 46 PRO B O 1
ATOM 1131 N N . LYS B 1 48 ? -7.619 -15.554 6.784 1.00 15.73 47 LYS B N 1
ATOM 1132 C CA . LYS B 1 48 ? -7.398 -16.795 6.070 1.00 15.26 47 LYS B CA 1
ATOM 1133 C C . LYS B 1 48 ? -6.227 -16.728 5.089 1.00 13.25 47 LYS B C 1
ATOM 1134 O O . LYS B 1 48 ? -5.906 -15.668 4.516 1.00 19.43 47 LYS B O 1
ATOM 1140 N N . GLY B 1 49 ? -5.565 -17.859 4.906 1.00 16.55 48 GLY B N 1
ATOM 1141 C CA . GLY B 1 49 ? -4.556 -17.959 3.870 1.00 20.88 48 GLY B CA 1
ATOM 1142 C C . GLY B 1 49 ? -3.319 -17.115 4.107 1.00 19.90 48 GLY B C 1
ATOM 1143 O O . GLY B 1 49 ? -2.667 -16.674 3.152 1.00 16.77 48 GLY B O 1
ATOM 1144 N N . THR B 1 50 ? -3.001 -16.874 5.377 1.00 19.61 49 THR B N 1
ATOM 1145 C CA . THR B 1 50 ? -1.814 -16.101 5.729 1.00 16.51 49 THR B CA 1
ATOM 1146 C C . THR B 1 50 ? -0.600 -17.017 5.818 1.00 15.11 49 THR B C 1
ATOM 1147 O O . THR B 1 50 ? 0.501 -16.647 5.405 1.00 14.65 49 THR B O 1
ATOM 1151 N N . PHE B 1 51 ? -0.802 -18.207 6.372 1.00 16.38 50 PHE B N 1
ATOM 1152 C CA . PHE B 1 51 ? 0.280 -19.199 6.443 1.00 16.31 50 PHE B CA 1
ATOM 1153 C C . PHE B 1 51 ? -0.034 -20.438 5.604 1.00 13.90 50 PHE B C 1
ATOM 1154 O O . PHE B 1 51 ? -1.202 -20.841 5.491 1.00 16.57 50 PHE B O 1
ATOM 1162 N N . ARG B 1 52 ? 1.011 -21.037 5.034 1.00 13.03 51 ARG B N 1
ATOM 1163 C CA . ARG B 1 52 ? 0.878 -22.305 4.314 1.00 15.68 51 ARG B CA 1
ATOM 1164 C C . ARG B 1 52 ? 1.941 -23.275 4.794 1.00 15.49 51 ARG B C 1
ATOM 1165 O O . ARG B 1 52 ? 2.984 -22.860 5.303 1.00 16.67 51 ARG B O 1
ATOM 1173 N N . ILE B 1 53 ? 1.689 -24.569 4.626 1.00 12.20 52 ILE B N 1
ATOM 1174 C CA . ILE B 1 53 ? 2.727 -25.545 4.858 1.00 8.99 52 ILE B CA 1
ATOM 1175 C C . ILE B 1 53 ? 2.897 -26.378 3.592 1.00 13.29 52 ILE B C 1
ATOM 1176 O O . ILE B 1 53 ? 1.912 -26.717 2.931 1.00 16.25 52 ILE B O 1
ATOM 1181 N N . ASN B 1 54 ? 4.146 -26.676 3.243 1.00 14.18 53 ASN B N 1
ATOM 1182 C CA . ASN B 1 54 ? 4.435 -27.598 2.144 1.00 20.47 53 ASN B CA 1
ATOM 1183 C C . ASN B 1 54 ? 4.034 -28.987 2.614 1.00 19.21 53 ASN B C 1
ATOM 1184 O O . ASN B 1 54 ? 4.612 -29.522 3.568 1.00 15.30 53 ASN B O 1
ATOM 1189 N N . GLU B 1 55 ? 3.036 -29.565 1.950 1.00 16.81 54 GLU B N 1
ATOM 1190 C CA . GLU B 1 55 ? 2.441 -30.827 2.404 1.00 19.12 54 GLU B CA 1
ATOM 1191 C C . GLU B 1 55 ? 3.459 -31.955 2.522 1.00 20.10 54 GLU B C 1
ATOM 1192 O O . GLU B 1 55 ? 3.270 -32.892 3.301 1.00 17.00 54 GLU B O 1
ATOM 1198 N N . ASN B 1 56 ? 4.538 -31.873 1.752 1.00 14.04 55 ASN B N 1
ATOM 1199 C CA . ASN B 1 56 ? 5.512 -32.955 1.754 1.00 15.04 55 ASN B CA 1
ATOM 1200 C C . ASN B 1 56 ? 6.768 -32.704 2.572 1.00 17.07 55 ASN B C 1
ATOM 1201 O O . ASN B 1 56 ? 7.452 -33.650 2.958 1.00 23.01 55 ASN B O 1
ATOM 1206 N N . THR B 1 57 ? 7.095 -31.445 2.814 1.00 15.45 56 THR B N 1
ATOM 1207 C CA . THR B 1 57 ? 8.344 -31.137 3.516 1.00 19.00 56 THR B CA 1
ATOM 1208 C C . THR B 1 57 ? 8.195 -30.538 4.914 1.00 20.48 56 THR B C 1
ATOM 1209 O O . THR B 1 57 ? 9.156 -30.528 5.674 1.00 17.06 56 THR B O 1
ATOM 1213 N N . GLY B 1 58 ? 7.015 -30.015 5.233 1.00 14.58 57 GLY B N 1
ATOM 1214 C CA . GLY B 1 58 ? 6.786 -29.355 6.511 1.00 14.97 57 GLY B CA 1
ATOM 1215 C C . GLY B 1 58 ? 7.322 -27.923 6.541 1.00 16.51 57 GLY B C 1
ATOM 1216 O O . GLY B 1 58 ? 7.287 -27.250 7.576 1.00 15.31 57 GLY B O 1
ATOM 1217 N N . SER B 1 59 ? 7.830 -27.458 5.400 1.00 17.64 58 SER B N 1
ATOM 1218 C CA . SER B 1 59 ? 8.280 -26.071 5.289 1.00 16.92 58 SER B CA 1
ATOM 1219 C C . SER B 1 59 ? 7.099 -25.102 5.386 1.00 16.22 58 SER B C 1
ATOM 1220 O O . SER B 1 59 ? 6.117 -25.226 4.644 1.00 14.65 58 SER B O 1
ATOM 1223 N N . VAL B 1 60 ? 7.190 -24.150 6.317 1.00 13.00 59 VAL B N 1
ATOM 1224 C CA . VAL B 1 60 ? 6.105 -23.204 6.595 1.00 11.70 59 VAL B CA 1
ATOM 1225 C C . VAL B 1 60 ? 6.414 -21.826 5.994 1.00 11.53 59 VAL B C 1
ATOM 1226 O O . VAL B 1 60 ? 7.482 -21.260 6.234 1.00 14.15 59 VAL B O 1
ATOM 1230 N N . SER B 1 61 ? 5.466 -21.287 5.227 1.00 11.58 60 SER B N 1
ATOM 1231 C CA . SER B 1 61 ? 5.669 -20.019 4.547 1.00 15.51 60 SER B CA 1
ATOM 1232 C C . SER B 1 61 ? 4.554 -19.050 4.862 1.00 13.34 60 SER B C 1
ATOM 1233 O O . SER B 1 61 ? 3.467 -19.443 5.272 1.00 15.68 60 SER B O 1
ATOM 1236 N N . VAL B 1 62 ? 4.855 -17.773 4.684 1.00 16.56 61 VAL B N 1
ATOM 1237 C CA . VAL B 1 62 ? 3.886 -16.718 4.862 1.00 16.14 61 VAL B CA 1
ATOM 1238 C C . VAL B 1 62 ? 3.591 -16.090 3.490 1.00 19.09 61 VAL B C 1
ATOM 1239 O O . VAL B 1 62 ? 4.492 -15.961 2.643 1.00 16.59 61 VAL B O 1
ATOM 1243 N N . THR B 1 63 ? 2.338 -15.701 3.265 1.00 15.09 62 THR B N 1
ATOM 1244 C CA . THR B 1 63 ? 1.887 -15.301 1.905 1.00 14.12 62 THR B CA 1
ATOM 1245 C C . THR B 1 63 ? 1.807 -13.810 1.640 1.00 21.80 62 THR B C 1
ATOM 1246 O O . THR B 1 63 ? 1.521 -13.374 0.503 1.00 24.69 62 THR B O 1
ATOM 1250 N N . ARG B 1 64 ? 2.061 -13.009 2.663 1.00 14.77 63 ARG B N 1
ATOM 1251 C CA . ARG B 1 64 ? 1.849 -11.586 2.522 1.00 17.49 63 ARG B CA 1
ATOM 1252 C C . ARG B 1 64 ? 2.581 -10.853 3.616 1.00 18.54 63 ARG B C 1
ATOM 1253 O O . ARG B 1 64 ? 3.076 -11.469 4.566 1.00 18.91 63 ARG B O 1
ATOM 1261 N N . THR B 1 65 ? 2.625 -9.536 3.479 1.00 19.36 64 THR B N 1
ATOM 1262 C CA . THR B 1 65 ? 3.294 -8.693 4.455 1.00 17.92 64 THR B CA 1
ATOM 1263 C C . THR B 1 65 ? 2.474 -8.647 5.746 1.00 19.92 64 THR B C 1
ATOM 1264 O O . THR B 1 65 ? 1.241 -8.693 5.714 1.00 19.62 64 THR B O 1
ATOM 1268 N N . LEU B 1 66 ? 3.162 -8.573 6.883 1.00 22.34 65 LEU B N 1
ATOM 1269 C CA . LEU B 1 66 ? 2.478 -8.512 8.174 1.00 16.62 65 LEU B CA 1
ATOM 1270 C C . LEU B 1 66 ? 2.894 -7.289 8.989 1.00 22.31 65 LEU B C 1
ATOM 1271 O O . LEU B 1 66 ? 4.002 -6.776 8.832 1.00 25.30 65 LEU B O 1
ATOM 1276 N N . ASP B 1 67 ? 1.996 -6.833 9.861 1.00 20.76 66 ASP B N 1
ATOM 1277 C CA . ASP B 1 67 ? 2.249 -5.708 10.766 1.00 21.26 66 ASP B CA 1
ATOM 1278 C C . ASP B 1 67 ? 2.027 -6.154 12.215 1.00 20.64 66 ASP B C 1
ATOM 1279 O O . ASP B 1 67 ? 0.930 -6.576 12.577 1.00 18.98 66 ASP B O 1
ATOM 1284 N N . ARG B 1 68 ? 3.064 -6.083 13.043 1.00 17.99 67 ARG B N 1
ATOM 1285 C CA . ARG B 1 68 ? 2.937 -6.537 14.435 1.00 22.25 67 ARG B CA 1
ATOM 1286 C C . ARG B 1 68 ? 1.762 -5.853 15.143 1.00 16.54 67 ARG B C 1
ATOM 1287 O O . ARG B 1 68 ? 1.080 -6.455 15.985 1.00 19.23 67 ARG B O 1
ATOM 1295 N N . GLU B 1 69 ? 1.534 -4.601 14.773 1.00 21.89 68 GLU B N 1
ATOM 1296 C CA . GLU B 1 69 ? 0.487 -3.772 15.355 1.00 18.71 68 GLU B CA 1
ATOM 1297 C C . GLU B 1 69 ? -0.905 -4.284 15.033 1.00 23.02 68 GLU B C 1
ATOM 1298 O O . GLU B 1 69 ? -1.864 -3.978 15.738 1.00 23.61 68 GLU B O 1
ATOM 1304 N N . THR B 1 70 ? -1.026 -5.047 13.954 1.00 24.02 69 THR B N 1
ATOM 1305 C CA . THR B 1 70 ? -2.311 -5.618 13.587 1.00 23.59 69 THR B CA 1
ATOM 1306 C C . THR B 1 70 ? -2.555 -6.876 14.382 1.00 21.12 69 THR B C 1
ATOM 1307 O O . THR B 1 70 ? -3.527 -6.969 15.130 1.00 19.71 69 THR B O 1
ATOM 1311 N N . ILE B 1 71 ? -1.666 -7.846 14.201 1.00 18.80 70 ILE B N 1
ATOM 1312 C CA . ILE B 1 71 ? -1.639 -9.044 15.039 1.00 16.96 70 ILE B CA 1
ATOM 1313 C C . ILE B 1 71 ? -0.182 -9.346 15.338 1.00 17.78 70 ILE B C 1
ATOM 1314 O O . ILE B 1 71 ? 0.617 -9.463 14.418 1.00 18.03 70 ILE B O 1
ATOM 1319 N N . ALA B 1 72 ? 0.160 -9.450 16.622 1.00 17.86 71 ALA B N 1
ATOM 1320 C CA . ALA B 1 72 ? 1.549 -9.624 17.043 1.00 19.40 71 ALA B CA 1
ATOM 1321 C C . ALA B 1 72 ? 1.973 -11.094 17.075 1.00 16.85 71 ALA B C 1
ATOM 1322 O O . ALA B 1 72 ? 3.140 -11.432 16.840 1.00 14.41 71 ALA B O 1
ATOM 1324 N N . THR B 1 73 ? 1.036 -11.968 17.413 1.00 15.88 72 THR B N 1
ATOM 1325 C CA . THR B 1 73 ? 1.353 -13.396 17.470 1.00 9.45 72 THR B CA 1
ATOM 1326 C C . THR B 1 73 ? 0.127 -14.233 17.103 1.00 15.43 72 THR B C 1
ATOM 1327 O O . THR B 1 73 ? -1.014 -13.793 17.300 1.00 14.10 72 THR B O 1
ATOM 1331 N N . TYR B 1 74 ? 0.382 -15.414 16.545 1.00 11.60 73 TYR B N 1
ATOM 1332 C CA . TYR B 1 74 ? -0.654 -16.360 16.129 1.00 8.96 73 TYR B CA 1
ATOM 1333 C C . TYR B 1 74 ? -0.409 -17.725 16.730 1.00 12.71 73 TYR B C 1
ATOM 1334 O O . TYR B 1 74 ? 0.712 -18.228 16.702 1.00 14.19 73 TYR B O 1
ATOM 1343 N N . GLN B 1 75 ? -1.446 -18.338 17.292 1.00 14.21 74 GLN B N 1
ATOM 1344 C CA . GLN B 1 75 ? -1.372 -19.758 17.575 1.00 10.33 74 GLN B CA 1
ATOM 1345 C C . GLN B 1 75 ? -2.228 -20.502 16.540 1.00 15.26 74 GLN B C 1
ATOM 1346 O O . GLN B 1 75 ? -3.462 -20.365 16.524 1.00 17.93 74 GLN B O 1
ATOM 1352 N N . LEU B 1 76 ? -1.541 -21.240 15.669 1.00 11.55 75 LEU B N 1
ATOM 1353 C CA . LEU B 1 76 ? -2.148 -22.028 14.615 1.00 18.93 75 LEU B CA 1
ATOM 1354 C C . LEU B 1 76 ? -1.933 -23.486 14.991 1.00 15.67 75 LEU B C 1
ATOM 1355 O O . LEU B 1 76 ? -1.422 -23.780 16.068 1.00 16.65 75 LEU B O 1
ATOM 1360 N N . TYR B 1 77 ? -2.303 -24.396 14.096 1.00 12.35 76 TYR B N 1
ATOM 1361 C CA . TYR B 1 77 ? -2.175 -25.819 14.354 1.00 12.17 76 TYR B CA 1
ATOM 1362 C C . TYR B 1 77 ? -1.620 -26.539 13.143 1.00 15.11 76 TYR B C 1
ATOM 1363 O O . TYR B 1 77 ? -1.862 -26.144 11.991 1.00 15.30 76 TYR B O 1
ATOM 1372 N N . VAL B 1 78 ? -0.863 -27.592 13.403 1.00 14.40 77 VAL B N 1
ATOM 1373 C CA . VAL B 1 78 ? -0.365 -28.437 12.319 1.00 11.80 77 VAL B CA 1
ATOM 1374 C C . VAL B 1 78 ? -0.718 -29.886 12.657 1.00 12.98 77 VAL B C 1
ATOM 1375 O O . VAL B 1 78 ? -0.791 -30.267 13.838 1.00 15.32 77 VAL B O 1
ATOM 1379 N N . GLU B 1 79 ? -0.972 -30.681 11.627 1.00 12.95 78 GLU B N 1
ATOM 1380 C CA . GLU B 1 79 ? -1.275 -32.092 11.788 1.00 11.17 78 GLU B CA 1
ATOM 1381 C C . GLU B 1 79 ? -0.633 -32.839 10.625 1.00 13.74 78 GLU B C 1
ATOM 1382 O O . GLU B 1 79 ? -0.171 -32.216 9.666 1.00 15.62 78 GLU B O 1
ATOM 1388 N N . THR B 1 80 ? -0.568 -34.164 10.732 1.00 12.74 79 THR B N 1
ATOM 1389 C CA . THR B 1 80 ? -0.381 -34.986 9.548 1.00 13.69 79 THR B CA 1
ATOM 1390 C C . THR B 1 80 ? -1.707 -35.633 9.200 1.00 16.38 79 THR B C 1
ATOM 1391 O O . THR B 1 80 ? -2.544 -35.862 10.091 1.00 13.84 79 THR B O 1
ATOM 1395 N N . THR B 1 81 ? -1.908 -35.902 7.907 1.00 11.15 80 THR B N 1
ATOM 1396 C CA . THR B 1 81 ? -3.090 -36.608 7.432 1.00 14.63 80 THR B CA 1
ATOM 1397 C C . THR B 1 81 ? -2.697 -37.846 6.647 1.00 15.88 80 THR B C 1
ATOM 1398 O O . THR B 1 81 ? -1.542 -37.956 6.221 1.00 13.75 80 THR B O 1
ATOM 1402 N N . ASP B 1 82 ? -3.696 -38.727 6.441 1.00 17.19 81 ASP B N 1
ATOM 1403 C CA . ASP B 1 82 ? -3.714 -39.834 5.476 1.00 23.53 81 ASP B CA 1
ATOM 1404 C C . ASP B 1 82 ? -3.459 -39.373 4.077 1.00 14.14 81 ASP B C 1
ATOM 1405 O O . ASP B 1 82 ? -3.588 -38.206 3.776 1.00 18.14 81 ASP B O 1
ATOM 1410 N N . ALA B 1 83 ? -3.184 -40.342 3.212 1.00 16.52 82 ALA B N 1
ATOM 1411 C CA . ALA B 1 83 ? -3.193 -40.084 1.782 1.00 21.59 82 ALA B CA 1
ATOM 1412 C C . ALA B 1 83 ? -4.604 -39.670 1.336 1.00 24.34 82 ALA B C 1
ATOM 1413 O O . ALA B 1 83 ? -4.799 -39.242 0.201 1.00 23.03 82 ALA B O 1
ATOM 1415 N N . SER B 1 84 ? -5.596 -39.804 2.217 1.00 20.55 83 SER B N 1
ATOM 1416 C CA . SER B 1 84 ? -6.966 -39.412 1.864 1.00 20.73 83 SER B CA 1
ATOM 1417 C C . SER B 1 84 ? -7.370 -38.087 2.499 1.00 17.42 83 SER B C 1
ATOM 1418 O O . SER B 1 84 ? -8.452 -37.570 2.222 1.00 16.29 83 SER B O 1
ATOM 1421 N N . GLY B 1 85 ? -6.513 -37.555 3.358 1.00 16.08 84 GLY B N 1
ATOM 1422 C CA . GLY B 1 85 ? -6.787 -36.275 3.998 1.00 13.84 84 GLY B CA 1
ATOM 1423 C C . GLY B 1 85 ? -7.308 -36.422 5.423 1.00 16.82 84 GLY B C 1
ATOM 1424 O O . GLY B 1 85 ? -7.630 -35.424 6.078 1.00 17.37 84 GLY B O 1
ATOM 1425 N N . LYS B 1 86 ? -7.398 -37.667 5.883 1.00 14.56 85 LYS B N 1
ATOM 1426 C CA . LYS B 1 86 ? -7.873 -37.976 7.238 1.00 21.14 85 LYS B CA 1
ATOM 1427 C C . LYS B 1 86 ? 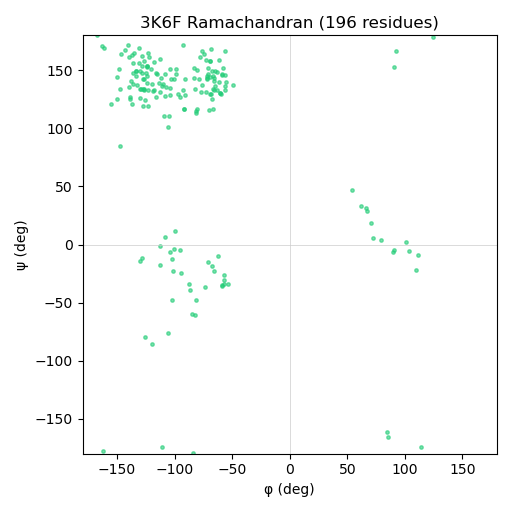-6.788 -37.701 8.283 1.00 17.03 85 LYS B C 1
ATOM 1428 O O . LYS B 1 86 ? -5.635 -38.116 8.139 1.00 18.54 85 LYS B O 1
ATOM 1434 N N . THR B 1 87 ? -7.143 -36.992 9.347 1.00 18.99 86 THR B N 1
ATOM 1435 C CA . THR B 1 87 ? -6.141 -36.665 10.351 1.00 15.32 86 THR B CA 1
ATOM 1436 C C . THR B 1 87 ? -5.438 -37.889 10.920 1.00 17.45 86 THR B C 1
ATOM 1437 O O . THR B 1 87 ? -6.093 -38.837 11.343 1.00 25.82 86 THR B O 1
ATOM 1441 N N . LEU B 1 88 ? -4.110 -37.834 10.994 1.00 15.82 87 LEU B N 1
ATOM 1442 C CA . LEU B 1 88 ? -3.309 -38.878 11.634 1.00 22.62 87 LEU B CA 1
ATOM 1443 C C . LEU B 1 88 ? -2.771 -38.439 13.004 1.00 22.94 87 LEU B C 1
ATOM 1444 O O . LEU B 1 88 ? -3.279 -38.868 14.034 1.00 27.17 87 LEU B O 1
ATOM 1449 N N . GLU B 1 89 ? -1.744 -37.597 13.006 1.00 21.28 88 GLU B N 1
ATOM 1450 C CA . GLU B 1 89 ? -1.175 -37.053 14.244 1.00 20.28 88 GLU B CA 1
ATOM 1451 C C . GLU B 1 89 ? -1.623 -35.620 14.465 1.00 19.08 88 GLU B C 1
ATOM 1452 O O . GLU B 1 89 ? -1.684 -34.850 13.517 1.00 16.11 88 GLU B O 1
ATOM 1458 N N . GLY B 1 90 ? -1.888 -35.236 15.717 1.00 16.31 89 GLY B N 1
ATOM 1459 C CA . GLY B 1 90 ? -2.320 -33.869 15.962 1.00 17.61 89 GLY B CA 1
ATOM 1460 C C . GLY B 1 90 ? -3.822 -33.692 15.770 1.00 19.76 89 GLY B C 1
ATOM 1461 O O . GLY B 1 90 ? -4.581 -34.672 15.789 1.00 20.39 89 GLY B O 1
ATOM 1462 N N . PRO B 1 91 ? -4.267 -32.439 15.583 1.00 15.22 90 PRO B N 1
ATOM 1463 C CA . PRO B 1 91 ? -3.396 -31.268 15.451 1.00 16.86 90 PRO B CA 1
ATOM 1464 C C . PRO B 1 91 ? -2.673 -30.896 16.733 1.00 17.71 90 PRO B C 1
ATOM 1465 O O . PRO B 1 91 ? -3.097 -31.243 17.847 1.00 19.24 90 PRO B O 1
ATOM 1469 N N . VAL B 1 92 ? -1.576 -30.174 16.560 1.00 14.31 91 VAL B N 1
ATOM 1470 C CA . VAL B 1 92 ? -0.755 -29.695 17.651 1.00 15.84 91 VAL B CA 1
ATOM 1471 C C . VAL B 1 92 ? -0.478 -28.214 17.351 1.00 14.63 91 VAL B C 1
ATOM 1472 O O . VAL B 1 92 ? -0.446 -27.811 16.192 1.00 15.88 91 VAL B O 1
ATOM 1476 N N . PRO B 1 93 ? -0.322 -27.393 18.396 1.00 14.61 92 PRO B N 1
ATOM 1477 C CA . PRO B 1 93 ? -0.153 -25.945 18.240 1.00 9.69 92 PRO B CA 1
ATOM 1478 C C . PRO B 1 93 ? 1.208 -25.554 17.666 1.00 13.51 92 PRO B C 1
ATOM 1479 O O . PRO B 1 93 ? 2.238 -26.156 17.986 1.00 15.07 92 PRO B O 1
ATOM 1483 N N . LEU B 1 94 ? 1.188 -24.519 16.835 1.00 11.36 93 LEU B N 1
ATOM 1484 C CA . LEU B 1 94 ? 2.369 -23.928 16.242 1.00 15.48 93 LEU B CA 1
ATOM 1485 C C . LEU B 1 94 ? 2.270 -22.430 16.515 1.00 13.85 93 LEU B C 1
ATOM 1486 O O . LEU B 1 94 ? 1.221 -21.828 16.285 1.00 17.87 93 LEU B O 1
ATOM 1491 N N . GLU B 1 95 ? 3.362 -21.818 16.967 1.00 10.32 94 GLU B N 1
ATOM 1492 C CA . GLU B 1 95 ? 3.343 -20.399 17.316 1.00 13.12 94 GLU B CA 1
ATOM 1493 C C . GLU B 1 95 ? 4.135 -19.539 16.333 1.00 9.83 94 GLU B C 1
ATOM 1494 O O . GLU B 1 95 ? 5.223 -19.933 15.910 1.00 12.49 94 GLU B O 1
ATOM 1500 N N . VAL B 1 96 ? 3.585 -18.379 15.981 1.00 9.60 95 VAL B N 1
ATOM 1501 C CA . VAL B 1 96 ? 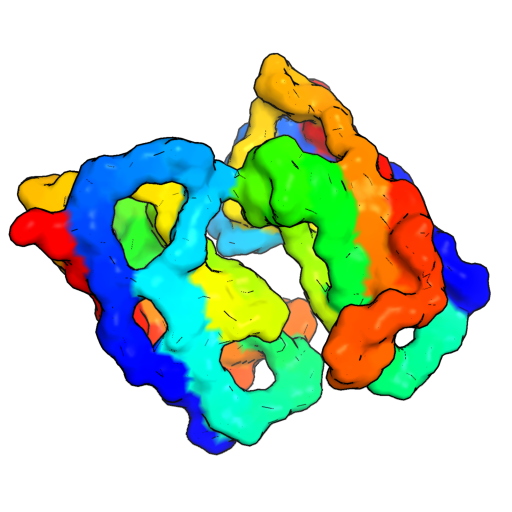4.237 -17.425 15.115 1.00 10.02 95 VAL B CA 1
ATOM 1502 C C . VAL B 1 96 ? 4.254 -16.086 15.838 1.00 14.93 95 VAL B C 1
ATOM 1503 O O . VAL B 1 96 ? 3.241 -15.680 16.374 1.00 13.32 95 VAL B O 1
ATOM 1507 N N . ILE B 1 97 ? 5.406 -15.420 15.834 1.00 12.44 96 ILE B N 1
ATOM 1508 C CA . ILE B 1 97 ? 5.523 -14.053 16.333 1.00 11.23 96 ILE B CA 1
ATOM 1509 C C . ILE B 1 97 ? 5.953 -13.128 15.202 1.00 13.36 96 ILE B C 1
ATOM 1510 O O . ILE B 1 97 ? 6.897 -13.435 14.462 1.00 14.51 96 ILE B O 1
ATOM 1515 N N . VAL B 1 98 ? 5.258 -11.998 15.080 1.00 14.41 97 VAL B N 1
ATOM 1516 C CA . VAL B 1 98 ? 5.631 -10.950 14.138 1.00 17.51 97 VAL B CA 1
ATOM 1517 C C . VAL B 1 98 ? 6.557 -9.953 14.840 1.00 17.88 97 VAL B C 1
ATOM 1518 O O . VAL B 1 98 ? 6.154 -9.274 15.799 1.00 16.71 97 VAL B O 1
ATOM 1522 N N . ILE B 1 99 ? 7.789 -9.864 14.338 1.00 17.45 98 ILE B N 1
ATOM 1523 C CA . ILE B 1 99 ? 8.879 -9.171 15.032 1.00 16.68 98 ILE B CA 1
ATOM 1524 C C . ILE B 1 99 ? 9.018 -7.705 14.623 1.00 17.02 98 ILE B C 1
ATOM 1525 O O . ILE B 1 99 ? 9.071 -7.400 13.438 1.00 22.58 98 ILE B O 1
ATOM 1530 N N . ASP B 1 100 ? 9.143 -6.857 15.649 1.00 21.66 99 ASP B N 1
ATOM 1531 C CA . ASP B 1 100 ? 9.193 -5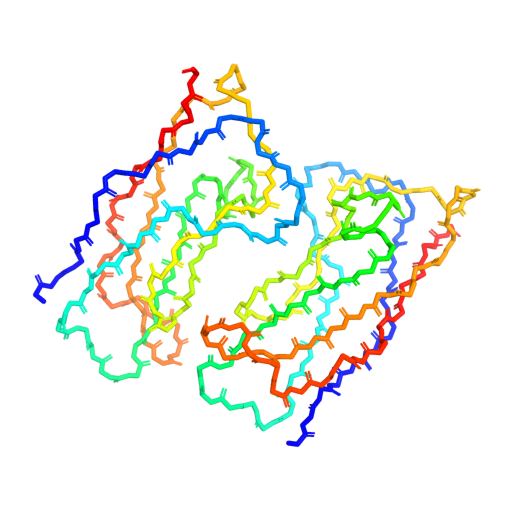.393 15.620 1.00 30.93 99 ASP B CA 1
ATOM 1532 C C . ASP B 1 100 ? 10.635 -4.960 15.755 1.00 27.40 99 ASP B C 1
ATOM 1533 O O . ASP B 1 100 ? 11.429 -5.717 16.311 1.00 24.73 99 ASP B O 1
#